Protein AF-A0A1Z5IJN1-F1 (afdb_monomer)

InterPro domains:
  IPR035940 CAP superfamily [G3DSA:3.40.33.10] (15-273)
  IPR035940 CAP superfamily [SSF55797] (144-273)

Sequence (279 aa):
MNMKFNKVGKAVLTVGVVVFSIGLTTTSTASAKETVKSVTSHLAKVTTFKVGKKSAAVYSTASLNHKEGTLKSFGSKVKAYHISQINRNGKKTIYYQIKTGKKSGWVWQGYLVKNKQPDKSIIKAPNNQKTETGKFSESVIDAQLLKLVNQQRAKIGVRPVTVNSKLFDKVTTVRAHQLIKNYSHFDAHNHFIAADLAQKNKINYSKLSENIAKNNFNDDNISLANAIFYKYFYDDAASNWGHKKNILDSKVDKAAFATININGTVYNVMNFYGTHHAR

pLDDT: mean 74.44, std 22.62, range [24.25, 98.38]

Solvent-accessible surface area (backbone atoms only — not comparable to full-atom values): 16473 Å² total; per-residue (Å²): 139,84,89,86,88,84,86,87,82,83,88,82,91,86,84,91,78,95,73,94,76,83,83,86,73,85,76,79,77,74,78,74,80,80,74,64,49,59,51,49,25,67,43,97,59,76,42,66,27,35,57,61,43,44,82,41,65,23,13,69,40,80,67,60,83,43,80,71,49,40,40,58,85,47,54,66,50,34,38,31,49,28,37,24,44,34,36,52,96,89,44,78,43,56,27,29,35,32,39,42,92,92,48,66,30,28,30,55,49,89,42,45,38,81,60,91,67,90,87,86,82,89,74,84,70,88,79,88,78,84,82,70,83,59,66,90,45,44,70,62,19,37,52,49,40,53,51,55,46,34,54,57,17,52,77,72,73,34,72,59,60,44,82,37,66,68,52,22,69,60,27,23,43,53,48,31,61,45,40,78,82,48,85,58,70,48,50,98,84,69,45,53,48,63,58,53,37,30,54,77,66,71,52,82,62,63,41,79,48,77,37,80,49,80,50,68,66,80,60,43,44,65,59,44,25,38,27,55,50,36,35,40,63,74,63,24,70,94,60,73,38,46,43,33,49,58,64,58,39,75,68,34,50,29,29,22,58,23,52,49,75,59,95,54,39,28,32,36,23,40,35,38,29,6,81,55,70,85,128

Radius of gyration: 28.79 Å; Cα contacts (8 Å, |Δi|>4): 463; chains: 1; bounding box: 103×58×57 Å

Mean predicted aligned error: 16.65 Å

Organism: NCBI:txid1302250

Secondary structure (DSSP, 8-state):
------------------------------------EEEEEEEEEEEEEEES-TT-EEESSTT--SEEEEGGGG-SEEEEEEEEEEEETTEEEEEEEEEETTEEEEEEGGGEEE--PPP-----PPP-----TT---HHHHHHHHHHHHHHHHHHTTPPPPEE-HHHIIIIIHHHHHHTTT--SSB-TT--BHHHHHHHHTT---SEEEEEEEEEE--S-HHHHHHHHHHHHHHS-GGGTTHHHHHHH-TT--EEEEEEEEETTEEEEEEEEEE-S---

Foldseek 3Di:
DDDDDDDDDDDDDDDDDDDDDDDDDPDPPPPPDWDKDKQKFWDPDFAKWFQQAQQFWWAADRSSPGTPGGNVVQPGMWTFTMWMFIDTPNDTFIWTWTDHDPDTTIGTPVSTHHDPDDDDDDDDDDDDDDDPQFDDDFVLLFVLLLVVLQVVLVVVPAARAAEDPLLQVQAFQVVLVVCVPPVDCADPVRDRRSVVSCVVSVNDFLDKDKDKDKDFDPRDSNSVSRSRNCCLQPVPVVVVSRSNCLSNPNQFRYKYWGWDADPRMIMIMIMTTHPDDDD

Nearest PDB structures (foldseek):
  8th8-assembly1_P  TM=6.382E-01  e=4.287E-05  Tetrahymena thermophila
  6z9k-assembly1_A  TM=6.938E-01  e=9.292E-05  Enterococcus faecalis
  4ifa-assembly1_A  TM=4.488E-01  e=3.316E-06  Bacillus anthracis str. Ames
  8tid-assembly1_P  TM=6.364E-01  e=4.635E-04  Tetrahymena thermophila
  4p27-assembly1_A  TM=5.734E-01  e=7.030E-04  Schistosoma mansoni

Structure (mmCIF, N/CA/C/O backbone):
data_AF-A0A1Z5IJN1-F1
#
_entry.id   AF-A0A1Z5IJN1-F1
#
loop_
_atom_site.group_PDB
_atom_site.id
_atom_site.type_symbol
_atom_site.label_atom_id
_atom_site.label_alt_id
_atom_site.label_comp_id
_atom_site.label_asym_id
_atom_site.label_entity_id
_atom_site.label_seq_id
_atom_site.pdbx_PDB_ins_code
_atom_site.Cartn_x
_atom_site.Cartn_y
_atom_site.Cartn_z
_atom_site.occupancy
_atom_site.B_iso_or_equiv
_atom_site.auth_seq_id
_atom_site.auth_comp_id
_atom_site.auth_asym_id
_atom_site.auth_atom_id
_atom_site.pdbx_PDB_model_num
ATOM 1 N N . MET A 1 1 ? 69.280 -39.232 -30.056 1.00 31.83 1 MET A N 1
ATOM 2 C CA . MET A 1 1 ? 69.672 -38.085 -30.900 1.00 31.83 1 MET A CA 1
ATOM 3 C C . MET A 1 1 ? 69.841 -36.865 -29.991 1.00 31.83 1 MET A C 1
ATOM 5 O O . MET A 1 1 ? 68.885 -36.495 -29.331 1.00 31.83 1 MET A O 1
ATOM 9 N N . ASN A 1 2 ? 71.079 -36.360 -29.894 1.00 31.73 2 ASN A N 1
ATOM 10 C CA . ASN A 1 2 ? 71.565 -35.089 -29.311 1.00 31.73 2 ASN A CA 1
ATOM 11 C C . ASN A 1 2 ? 71.317 -34.730 -27.822 1.00 31.73 2 ASN A C 1
ATOM 13 O O . ASN A 1 2 ? 70.467 -33.922 -27.485 1.00 31.73 2 ASN A O 1
ATOM 17 N N . MET A 1 3 ? 72.148 -35.304 -26.942 1.00 24.25 3 MET A N 1
ATOM 18 C CA . MET A 1 3 ? 73.276 -34.660 -26.225 1.00 24.25 3 MET A CA 1
ATOM 19 C C . MET A 1 3 ? 73.196 -33.147 -25.863 1.00 24.25 3 MET A C 1
ATOM 21 O O . MET A 1 3 ? 73.226 -32.310 -26.760 1.00 24.25 3 MET A O 1
ATOM 25 N N . LYS A 1 4 ? 73.308 -32.809 -24.561 1.00 28.59 4 LYS A N 1
ATOM 26 C CA . LYS A 1 4 ? 74.461 -32.118 -23.904 1.00 28.59 4 LYS A CA 1
ATOM 27 C C . LYS A 1 4 ? 74.052 -31.309 -22.657 1.00 28.59 4 LYS A C 1
ATOM 29 O O . LYS A 1 4 ? 73.266 -30.375 -22.735 1.00 28.59 4 LYS A O 1
ATOM 34 N N . PHE A 1 5 ? 74.702 -31.613 -21.532 1.00 37.50 5 PHE A N 1
ATOM 35 C CA . PHE A 1 5 ? 74.942 -30.678 -20.427 1.00 37.50 5 PHE A CA 1
ATOM 36 C C . PHE A 1 5 ? 76.254 -29.925 -20.692 1.00 37.50 5 PHE A C 1
ATOM 38 O O . PHE A 1 5 ? 77.214 -30.556 -21.132 1.00 37.50 5 PHE A O 1
ATOM 45 N N . ASN A 1 6 ? 76.331 -28.626 -20.369 1.00 29.86 6 ASN A N 1
ATOM 46 C CA . ASN A 1 6 ? 77.600 -27.976 -20.016 1.00 29.86 6 ASN A CA 1
ATOM 47 C C . ASN A 1 6 ? 77.428 -26.687 -19.178 1.00 29.86 6 ASN A C 1
ATOM 49 O O . ASN A 1 6 ? 76.771 -25.737 -19.579 1.00 29.86 6 ASN A O 1
ATOM 53 N N . LYS A 1 7 ? 78.070 -26.760 -18.006 1.00 30.61 7 LYS A N 1
ATOM 54 C CA . LYS A 1 7 ? 78.708 -25.800 -17.081 1.00 30.61 7 LYS A CA 1
ATOM 55 C C . LYS A 1 7 ? 78.976 -24.315 -17.463 1.00 30.61 7 LYS A C 1
ATOM 57 O O . LYS A 1 7 ? 79.216 -23.983 -18.615 1.00 30.61 7 LYS A O 1
ATOM 62 N N . VAL A 1 8 ? 79.246 -23.569 -16.366 1.00 32.16 8 VAL A N 1
ATOM 63 C CA . VAL A 1 8 ? 80.046 -22.320 -16.161 1.00 32.16 8 VAL A CA 1
ATOM 64 C C . VAL A 1 8 ? 79.314 -21.008 -16.502 1.00 32.16 8 VAL A C 1
ATOM 66 O O . VAL A 1 8 ? 78.711 -20.920 -17.553 1.00 32.16 8 VAL A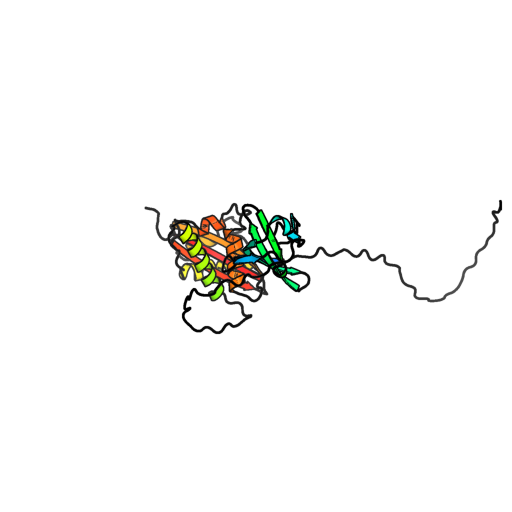 O 1
ATOM 69 N N . GLY A 1 9 ? 79.322 -19.915 -15.729 1.00 27.61 9 GLY A N 1
ATOM 70 C CA . GLY A 1 9 ? 79.915 -19.552 -14.440 1.00 27.61 9 GLY A CA 1
ATOM 71 C C . GLY A 1 9 ? 80.030 -18.014 -14.313 1.00 27.61 9 GLY A C 1
ATOM 72 O O . GLY A 1 9 ? 80.029 -17.316 -15.317 1.00 27.61 9 GLY A O 1
ATOM 73 N N . LYS A 1 10 ? 80.206 -17.552 -13.066 1.00 28.64 10 LYS A N 1
ATOM 74 C CA . LYS A 1 10 ? 80.786 -16.270 -12.592 1.00 28.64 10 LYS A CA 1
ATOM 75 C C . LYS A 1 10 ? 80.007 -14.939 -12.739 1.00 28.64 10 LYS A C 1
ATOM 77 O O . LYS A 1 10 ? 79.787 -14.419 -13.820 1.00 28.64 10 LYS A O 1
ATOM 82 N N . ALA A 1 11 ? 79.697 -14.413 -11.546 1.00 33.25 11 ALA A N 1
ATOM 83 C CA . ALA A 1 11 ? 79.722 -13.038 -11.022 1.00 33.25 11 ALA A CA 1
ATOM 84 C C . ALA A 1 11 ? 80.059 -11.850 -11.945 1.00 33.25 11 ALA A C 1
ATOM 86 O O . ALA A 1 11 ? 80.985 -11.940 -12.740 1.00 33.25 11 ALA A O 1
ATOM 87 N N . VAL A 1 12 ? 79.428 -10.695 -11.664 1.00 30.94 12 VAL A N 1
ATOM 88 C CA . VAL A 1 12 ? 80.072 -9.415 -11.271 1.00 30.94 12 VAL A CA 1
ATOM 89 C C . VAL A 1 12 ? 78.983 -8.369 -10.938 1.00 30.94 12 VAL A C 1
ATOM 91 O O . VAL A 1 12 ? 77.986 -8.246 -11.645 1.00 30.94 12 VAL A O 1
ATOM 94 N N . LEU A 1 13 ? 79.168 -7.644 -9.825 1.00 29.48 13 LEU A N 1
ATOM 95 C CA . LEU A 1 13 ? 78.442 -6.417 -9.471 1.00 29.48 13 LEU A CA 1
ATOM 96 C C . LEU A 1 13 ? 78.794 -5.281 -10.456 1.00 29.48 13 LEU A C 1
ATOM 98 O O . LEU A 1 13 ? 79.952 -5.157 -10.842 1.00 29.48 13 LEU A O 1
ATOM 102 N N . THR A 1 14 ? 77.859 -4.367 -10.741 1.00 27.80 14 THR A N 1
ATOM 103 C CA . THR A 1 14 ? 77.819 -2.950 -10.274 1.00 27.80 14 THR A CA 1
ATOM 104 C C . THR A 1 14 ? 77.165 -1.995 -11.305 1.00 27.80 14 THR A C 1
ATOM 106 O O . THR A 1 14 ? 77.428 -2.077 -12.496 1.00 27.80 14 THR A O 1
ATOM 109 N N . VAL A 1 15 ? 76.402 -1.029 -10.767 1.00 28.83 15 VAL A N 1
ATOM 110 C CA . VAL A 1 15 ? 75.964 0.286 -11.304 1.00 28.83 15 VAL A CA 1
ATOM 111 C C . VAL A 1 15 ? 74.779 0.351 -12.290 1.00 28.83 15 VAL A C 1
ATOM 113 O O . VAL A 1 15 ? 74.917 0.250 -13.500 1.00 28.83 15 VAL A O 1
ATOM 116 N N . GLY A 1 16 ? 73.608 0.663 -11.718 1.00 30.39 16 GLY A N 1
ATOM 117 C CA . GLY A 1 16 ? 72.810 1.858 -12.035 1.00 30.39 16 GLY A CA 1
ATOM 118 C C . GLY A 1 16 ? 72.318 2.091 -13.467 1.00 30.39 16 GLY A C 1
ATOM 119 O O . GLY A 1 16 ? 72.961 2.807 -14.224 1.00 30.39 16 GLY A O 1
ATOM 120 N N . VAL A 1 17 ? 71.079 1.673 -13.750 1.00 30.97 17 VAL A N 1
ATOM 121 C CA . VAL A 1 17 ? 70.201 2.343 -14.726 1.00 30.97 17 VAL A CA 1
ATOM 122 C C . VAL A 1 17 ? 68.781 2.371 -14.153 1.00 30.97 17 VAL A C 1
ATOM 124 O O . VAL A 1 17 ? 68.189 1.329 -13.877 1.00 30.97 17 VAL A O 1
ATOM 127 N N . VAL A 1 18 ? 68.230 3.568 -13.946 1.00 39.91 18 VAL A N 1
ATOM 128 C CA . VAL A 1 18 ? 66.806 3.761 -13.640 1.00 39.91 18 VAL A CA 1
ATOM 129 C C . VAL A 1 18 ? 66.017 3.469 -14.914 1.00 39.91 18 VAL A C 1
ATOM 131 O O . VAL A 1 18 ? 66.107 4.232 -15.873 1.00 39.91 18 VAL A O 1
ATOM 134 N N . VAL A 1 19 ? 65.232 2.388 -14.926 1.00 32.78 19 VAL A N 1
ATOM 135 C CA . VAL A 1 19 ? 64.215 2.148 -15.961 1.00 32.78 19 VAL A CA 1
ATOM 136 C C . VAL A 1 19 ? 62.907 1.719 -15.305 1.00 32.78 19 VAL A C 1
ATOM 138 O O . VAL A 1 19 ? 62.790 0.662 -14.691 1.00 32.78 19 VAL A O 1
ATOM 141 N N . PHE A 1 20 ? 61.912 2.584 -15.462 1.00 38.06 20 PHE A N 1
ATOM 142 C CA . PHE A 1 20 ? 60.498 2.358 -15.186 1.00 38.06 20 PHE A CA 1
ATOM 143 C C . PHE A 1 20 ? 59.997 1.128 -15.968 1.00 38.06 20 PHE A C 1
ATOM 145 O O . PHE A 1 20 ? 60.025 1.136 -17.196 1.00 38.06 20 PHE A O 1
ATOM 152 N N . SER A 1 21 ? 59.514 0.076 -15.301 1.00 31.67 21 SER A N 1
ATOM 153 C CA . SER A 1 21 ? 58.699 -0.961 -15.960 1.00 31.67 21 SER A CA 1
ATOM 154 C C . SER A 1 21 ? 57.782 -1.708 -14.979 1.00 31.67 21 SER A C 1
ATOM 156 O O . SER A 1 21 ? 58.154 -2.668 -14.319 1.00 31.67 21 SER A O 1
ATOM 158 N N . ILE A 1 22 ? 56.560 -1.173 -14.885 1.00 34.66 22 ILE A N 1
ATOM 159 C CA . ILE A 1 22 ? 55.259 -1.858 -14.986 1.00 34.66 22 ILE A CA 1
ATOM 160 C C . ILE A 1 22 ? 55.150 -3.208 -14.253 1.00 34.66 22 ILE A C 1
ATOM 162 O O . ILE A 1 22 ? 55.461 -4.270 -14.786 1.00 34.66 22 ILE A O 1
ATOM 166 N N . GLY A 1 23 ? 54.579 -3.156 -13.047 1.00 31.17 23 GLY A N 1
ATOM 167 C CA . GLY A 1 23 ? 54.038 -4.327 -12.363 1.00 31.17 23 GLY A CA 1
ATOM 168 C C . GLY A 1 23 ? 52.830 -4.892 -13.114 1.00 31.17 23 GLY A C 1
ATOM 169 O O . GLY A 1 23 ? 51.843 -4.195 -13.350 1.00 31.17 23 GLY A O 1
ATOM 170 N N . LEU A 1 24 ? 52.914 -6.169 -13.476 1.00 32.91 24 LEU A N 1
ATOM 171 C CA . LEU A 1 24 ? 51.827 -6.940 -14.063 1.00 32.91 24 LEU A CA 1
ATOM 172 C C . LEU A 1 24 ? 50.814 -7.290 -12.959 1.00 32.91 24 LEU A C 1
ATOM 174 O O . LEU A 1 24 ? 50.966 -8.280 -12.248 1.00 32.91 24 LEU A O 1
ATOM 178 N N . THR A 1 25 ? 49.789 -6.458 -12.775 1.00 33.72 25 THR A N 1
ATOM 179 C CA . THR A 1 25 ? 48.650 -6.783 -11.909 1.00 33.72 25 THR A CA 1
ATOM 180 C C . THR A 1 25 ? 47.641 -7.612 -12.700 1.00 33.72 25 THR A C 1
ATOM 182 O O . THR A 1 25 ? 47.020 -7.148 -13.656 1.00 33.72 25 THR A O 1
ATOM 185 N N . THR A 1 26 ? 47.457 -8.871 -12.305 1.00 32.06 26 THR A N 1
ATOM 186 C CA . THR A 1 26 ? 46.327 -9.684 -12.759 1.00 32.06 26 THR A CA 1
ATOM 187 C C . THR A 1 26 ? 45.044 -9.049 -12.235 1.00 32.06 26 THR A C 1
ATOM 189 O O . THR A 1 26 ? 44.693 -9.197 -11.063 1.00 32.06 26 THR A O 1
ATOM 192 N N . THR A 1 27 ? 44.348 -8.301 -13.087 1.00 33.53 27 THR A N 1
ATOM 193 C CA . THR A 1 27 ? 43.033 -7.752 -12.766 1.00 33.53 27 THR A CA 1
ATOM 194 C C . THR A 1 27 ? 42.016 -8.889 -12.764 1.00 33.53 27 THR A C 1
ATOM 196 O O . THR A 1 27 ? 41.492 -9.306 -13.792 1.00 33.53 27 THR A O 1
ATOM 199 N N . SER A 1 28 ? 41.710 -9.408 -11.577 1.00 35.84 28 SER A N 1
ATOM 200 C CA . SER A 1 28 ? 40.467 -10.137 -11.356 1.00 35.84 28 SER A CA 1
ATOM 201 C C . SER A 1 28 ? 39.319 -9.151 -11.571 1.00 35.84 28 SER A C 1
ATOM 203 O O . SER A 1 28 ? 38.980 -8.375 -10.674 1.00 35.84 28 SER A O 1
ATOM 205 N N . THR A 1 29 ? 38.732 -9.131 -12.766 1.00 36.78 29 THR A N 1
ATOM 206 C CA . THR A 1 29 ? 37.478 -8.415 -13.000 1.00 36.78 29 THR A CA 1
ATOM 207 C C . THR A 1 29 ? 36.388 -9.130 -12.212 1.00 36.78 29 THR A C 1
ATOM 209 O O . THR A 1 29 ? 35.774 -10.085 -12.691 1.00 36.78 29 THR A O 1
ATOM 212 N N . ALA A 1 30 ? 36.166 -8.690 -10.975 1.00 35.19 30 ALA A N 1
ATOM 213 C CA . ALA A 1 30 ? 34.963 -9.013 -10.237 1.00 35.19 30 ALA A CA 1
ATOM 214 C C . ALA A 1 30 ? 33.775 -8.550 -11.091 1.00 35.19 30 ALA A C 1
ATOM 216 O O . ALA A 1 30 ? 33.544 -7.353 -11.261 1.00 35.19 30 ALA A O 1
ATOM 217 N N . SER A 1 31 ? 33.055 -9.500 -11.690 1.00 40.91 31 SER A N 1
ATOM 218 C CA . SER A 1 31 ? 31.808 -9.209 -12.386 1.00 40.91 31 SER A CA 1
ATOM 219 C C . SER A 1 31 ? 30.820 -8.716 -11.332 1.00 40.91 31 SER A C 1
ATOM 221 O O . SER A 1 31 ? 30.320 -9.493 -10.516 1.00 40.91 31 SER A O 1
ATOM 223 N N . ALA A 1 32 ? 30.612 -7.399 -11.276 1.00 38.88 32 ALA A N 1
ATOM 224 C CA . ALA A 1 32 ? 29.628 -6.801 -10.393 1.00 38.88 32 ALA A CA 1
ATOM 225 C C . ALA A 1 32 ? 28.264 -7.428 -10.709 1.00 38.88 32 ALA A C 1
ATOM 227 O O . ALA A 1 32 ? 27.756 -7.304 -11.823 1.00 38.88 32 ALA A O 1
ATOM 228 N N . LYS A 1 33 ? 27.680 -8.134 -9.734 1.00 44.31 33 LYS A N 1
ATOM 229 C CA . LYS A 1 33 ? 26.353 -8.744 -9.855 1.00 44.31 33 LYS A CA 1
ATOM 230 C C . LYS A 1 33 ? 25.351 -7.644 -10.213 1.00 44.31 33 LYS A C 1
ATOM 232 O O . LYS A 1 33 ? 25.076 -6.773 -9.389 1.00 44.31 33 LYS A O 1
ATOM 237 N N . GLU A 1 34 ? 24.836 -7.664 -11.444 1.00 52.41 34 GLU A N 1
ATOM 238 C CA . GLU A 1 34 ? 23.903 -6.644 -11.930 1.00 52.41 34 GLU A CA 1
ATOM 239 C C . GLU A 1 34 ? 22.689 -6.551 -10.995 1.00 52.41 34 GLU A C 1
ATOM 241 O O . GLU A 1 34 ? 21.944 -7.516 -10.802 1.00 52.41 34 GLU A O 1
ATOM 246 N N . THR A 1 35 ? 22.471 -5.380 -10.395 1.00 49.50 35 THR A N 1
ATOM 247 C CA . THR A 1 35 ? 21.313 -5.152 -9.527 1.00 49.50 35 THR A CA 1
ATOM 248 C C . THR A 1 35 ? 20.101 -4.794 -10.380 1.00 49.50 35 THR A C 1
ATOM 250 O O . THR A 1 35 ? 19.924 -3.663 -10.830 1.00 49.50 35 THR A O 1
ATOM 253 N N . VAL A 1 36 ? 19.236 -5.778 -10.619 1.00 54.41 36 VAL A N 1
ATOM 254 C CA . VAL A 1 36 ? 17.963 -5.558 -11.311 1.00 54.41 36 VAL A CA 1
ATOM 255 C C . VAL A 1 36 ? 16.992 -4.853 -10.361 1.00 54.41 36 VAL A C 1
ATOM 257 O O . VAL A 1 36 ? 16.522 -5.447 -9.392 1.00 54.41 36 VAL A O 1
ATOM 260 N N . LYS A 1 37 ? 16.655 -3.589 -10.643 1.00 60.88 37 LYS A N 1
ATOM 261 C CA . LYS A 1 37 ? 15.584 -2.871 -9.930 1.00 60.88 37 LYS A CA 1
ATOM 262 C C . LYS A 1 37 ? 14.278 -3.029 -10.710 1.00 60.88 37 LYS A C 1
ATOM 264 O O . LYS A 1 37 ? 14.146 -2.464 -11.796 1.00 60.88 37 LYS A O 1
ATOM 269 N N . SER A 1 38 ? 13.326 -3.786 -10.165 1.00 51.50 38 SER A N 1
ATOM 270 C CA . SER A 1 38 ? 11.999 -4.010 -10.755 1.00 51.50 38 SER A CA 1
ATOM 271 C C . SER A 1 38 ? 10.905 -3.291 -9.965 1.00 51.50 38 SER A C 1
ATOM 273 O O . SER A 1 38 ? 10.806 -3.476 -8.752 1.00 51.50 38 SER A O 1
ATOM 275 N N . VAL A 1 39 ? 10.054 -2.518 -10.642 1.00 54.81 39 VAL A N 1
ATOM 276 C CA . VAL A 1 39 ? 8.841 -1.917 -10.063 1.00 54.81 39 VAL A CA 1
ATOM 277 C C . VAL A 1 39 ? 7.628 -2.500 -10.774 1.00 54.81 39 VAL A C 1
ATOM 279 O O . VAL A 1 39 ? 7.441 -2.260 -11.964 1.00 54.81 39 VAL A O 1
ATOM 282 N N . THR A 1 40 ? 6.816 -3.269 -10.052 1.00 51.44 40 THR A N 1
ATOM 283 C CA . THR A 1 40 ? 5.659 -3.985 -10.604 1.00 51.44 40 THR A CA 1
ATOM 284 C C . THR A 1 40 ? 4.346 -3.329 -10.194 1.00 51.44 40 THR A C 1
ATOM 286 O O . THR A 1 40 ? 4.154 -3.015 -9.025 1.00 51.44 40 THR A O 1
ATOM 289 N N . SER A 1 41 ? 3.423 -3.163 -11.136 1.00 42.19 41 SER A N 1
ATOM 290 C CA . SER A 1 41 ? 2.074 -2.638 -10.927 1.00 42.19 41 SER A CA 1
ATOM 291 C C . SER A 1 41 ? 1.045 -3.382 -11.793 1.00 42.19 41 SER A C 1
ATOM 293 O O . SER A 1 41 ? 1.392 -4.173 -12.669 1.00 42.19 41 SER A O 1
ATOM 295 N N . HIS A 1 42 ? -0.250 -3.179 -11.544 1.00 39.97 42 HIS A N 1
ATOM 296 C CA . HIS A 1 42 ? -1.308 -3.707 -12.412 1.00 39.97 42 HIS A CA 1
ATOM 297 C C . HIS A 1 42 ? -1.420 -2.915 -13.720 1.00 39.97 42 HIS A C 1
ATOM 299 O O . HIS A 1 42 ? -1.238 -1.698 -13.732 1.00 39.97 42 HIS A O 1
ATOM 305 N N . LEU A 1 43 ? -1.819 -3.580 -14.809 1.00 49.78 43 LEU A N 1
ATOM 306 C CA . LEU A 1 43 ? -2.328 -2.864 -15.979 1.00 49.78 43 LEU A CA 1
ATOM 307 C C . LEU A 1 43 ? -3.685 -2.250 -15.638 1.00 49.78 43 LEU A C 1
ATOM 309 O O . LEU A 1 43 ? -4.556 -2.924 -15.090 1.00 49.78 43 LEU A O 1
ATOM 313 N N . ALA A 1 44 ? -3.898 -1.007 -16.073 1.00 39.38 44 ALA A N 1
ATOM 314 C CA . ALA A 1 44 ? -5.188 -0.325 -15.961 1.00 39.38 44 ALA A CA 1
ATOM 315 C C . ALA A 1 44 ? -6.344 -1.113 -16.612 1.00 39.38 44 ALA A C 1
ATOM 317 O O . ALA A 1 44 ? -7.491 -1.012 -16.182 1.00 39.38 44 ALA A O 1
ATOM 318 N N . LYS A 1 45 ? -6.043 -1.929 -17.631 1.00 56.56 45 LYS A N 1
ATOM 319 C CA . LYS A 1 45 ? -6.982 -2.851 -18.271 1.00 56.56 45 LYS A CA 1
ATOM 320 C C . LYS A 1 45 ? -6.264 -4.131 -18.681 1.00 56.56 45 LYS A C 1
ATOM 322 O O . LYS A 1 45 ? -5.231 -4.076 -19.355 1.00 56.56 45 LYS A O 1
ATOM 327 N N . VAL A 1 46 ? -6.843 -5.281 -18.332 1.00 69.31 46 VAL A N 1
ATOM 328 C CA . VAL A 1 46 ? -6.378 -6.577 -18.844 1.00 69.31 46 VAL A CA 1
ATOM 329 C C . VAL A 1 46 ? -6.468 -6.542 -20.363 1.00 69.31 46 VAL A C 1
ATOM 331 O O . VAL A 1 46 ? -7.550 -6.394 -20.930 1.00 69.31 46 VAL A O 1
ATOM 334 N N . THR A 1 47 ? -5.320 -6.647 -21.020 1.00 73.44 47 THR A N 1
ATOM 335 C CA . THR A 1 47 ? -5.214 -6.469 -22.470 1.00 73.44 47 THR A CA 1
ATOM 336 C C . THR A 1 47 ? -4.822 -7.790 -23.110 1.00 73.44 47 THR A C 1
ATOM 338 O O . THR A 1 47 ? -3.913 -8.471 -22.636 1.00 73.44 47 THR A O 1
ATOM 341 N N . THR A 1 48 ? -5.520 -8.172 -24.180 1.00 84.62 48 THR A N 1
ATOM 342 C CA . THR A 1 48 ? -5.194 -9.383 -24.941 1.00 84.62 48 THR A CA 1
ATOM 343 C C . THR A 1 48 ? -4.228 -9.038 -26.068 1.00 84.62 48 THR A C 1
ATOM 345 O O . THR A 1 48 ? -4.544 -8.228 -26.939 1.00 84.62 48 THR A O 1
ATOM 348 N N . PHE A 1 49 ? -3.073 -9.691 -26.084 1.00 86.94 49 PHE A N 1
ATOM 349 C CA . PHE A 1 49 ? -2.043 -9.528 -27.104 1.00 86.94 49 PHE A CA 1
ATOM 350 C C . PHE A 1 49 ? -1.923 -10.780 -27.972 1.00 86.94 49 PHE A C 1
ATOM 352 O O . PHE A 1 49 ? -2.166 -11.895 -27.505 1.00 86.94 49 PHE A O 1
ATOM 359 N N . LYS A 1 50 ? -1.506 -10.607 -29.230 1.00 90.25 50 LYS A N 1
ATOM 360 C CA . LYS A 1 50 ? -0.957 -11.696 -30.045 1.00 90.25 50 LYS A CA 1
ATOM 361 C C . LYS A 1 50 ? 0.502 -11.932 -29.659 1.00 90.25 50 LYS A C 1
ATOM 363 O O . LYS A 1 50 ? 1.244 -10.986 -29.395 1.00 90.25 50 LYS A O 1
ATOM 368 N N . VAL A 1 51 ? 0.920 -13.191 -29.665 1.00 87.25 51 VAL A N 1
ATOM 369 C CA . VAL A 1 51 ? 2.333 -13.555 -29.510 1.00 87.25 51 VAL A CA 1
ATOM 370 C C . VAL A 1 51 ? 3.059 -13.255 -30.821 1.00 87.25 51 VAL A C 1
ATOM 372 O O . VAL A 1 51 ? 2.768 -13.884 -31.836 1.00 87.25 51 VAL A O 1
ATOM 375 N N . GLY A 1 52 ? 3.990 -12.297 -30.799 1.00 84.31 52 GLY A N 1
ATOM 376 C CA . GLY A 1 52 ? 4.802 -11.930 -31.962 1.00 84.31 52 GLY A CA 1
ATOM 377 C C . GLY A 1 52 ? 6.008 -12.853 -32.130 1.00 84.31 52 GLY A C 1
ATOM 378 O O . GLY A 1 52 ? 6.132 -13.551 -33.133 1.00 84.31 52 GLY A O 1
ATOM 379 N N . LYS A 1 53 ? 6.882 -12.917 -31.116 1.00 87.88 53 LYS A N 1
ATOM 380 C CA . LYS A 1 53 ? 8.123 -13.713 -31.159 1.00 87.88 53 LYS A CA 1
ATOM 381 C C . LYS A 1 53 ? 8.006 -14.983 -30.313 1.00 87.88 53 LYS A C 1
ATOM 383 O O . LYS A 1 53 ? 8.349 -14.978 -29.137 1.00 87.88 53 LYS A O 1
ATOM 388 N N . LYS A 1 54 ? 7.563 -16.101 -30.903 1.00 87.50 54 LYS A N 1
ATOM 389 C CA . LYS A 1 54 ? 7.334 -17.375 -30.176 1.00 87.50 54 LYS A CA 1
ATOM 390 C C . LYS A 1 54 ? 8.567 -17.901 -29.417 1.00 87.50 54 LYS A C 1
ATOM 392 O O . LYS A 1 54 ? 8.408 -18.527 -28.376 1.00 87.50 54 LYS A O 1
ATOM 397 N N . SER A 1 55 ? 9.782 -17.643 -29.903 1.00 89.19 55 SER A N 1
ATOM 398 C CA . SER A 1 55 ? 11.035 -18.057 -29.247 1.00 89.19 55 SER A CA 1
ATOM 399 C C . SER A 1 55 ? 11.476 -17.148 -28.093 1.00 89.19 55 SER A C 1
ATOM 401 O O . SER A 1 55 ? 12.462 -17.450 -27.423 1.00 89.19 55 SER A O 1
ATOM 403 N N . ALA A 1 56 ? 10.776 -16.036 -27.849 1.00 89.00 56 ALA A N 1
ATOM 404 C CA . ALA A 1 56 ? 11.132 -15.095 -26.797 1.00 89.00 56 ALA A CA 1
ATOM 405 C C . ALA A 1 56 ? 11.066 -15.736 -25.410 1.00 89.00 56 ALA A C 1
ATOM 407 O O . ALA A 1 56 ? 10.145 -16.502 -25.120 1.00 89.00 56 ALA A O 1
ATOM 408 N N . ALA A 1 57 ? 12.033 -15.385 -24.561 1.00 89.31 57 ALA A N 1
ATOM 409 C CA . ALA A 1 57 ? 12.113 -15.861 -23.189 1.00 89.31 57 ALA A CA 1
ATOM 410 C C . ALA A 1 57 ? 10.925 -15.371 -22.348 1.00 89.31 57 ALA A C 1
ATOM 412 O O . ALA A 1 57 ? 10.495 -14.222 -22.463 1.00 89.31 57 ALA A O 1
ATOM 413 N N . VAL A 1 58 ? 10.444 -16.259 -21.483 1.00 87.94 58 VAL A N 1
ATOM 414 C CA . VAL A 1 58 ? 9.465 -15.976 -20.433 1.00 87.94 58 VAL A CA 1
ATOM 415 C C . VAL A 1 58 ? 10.121 -16.275 -19.090 1.00 87.94 58 VAL A C 1
ATOM 417 O O . VAL A 1 58 ? 10.799 -17.295 -18.946 1.00 87.94 58 VAL A O 1
ATOM 420 N N . TYR A 1 59 ? 9.933 -15.381 -18.126 1.00 87.12 59 TYR A N 1
ATOM 421 C CA . TYR A 1 59 ? 10.523 -15.468 -16.793 1.00 87.12 59 TYR A CA 1
ATOM 422 C C . TYR A 1 59 ? 9.454 -15.757 -15.741 1.00 87.12 59 TYR A C 1
ATOM 424 O O . TYR A 1 59 ? 8.336 -15.258 -15.851 1.00 87.12 59 TYR A O 1
ATOM 432 N N . SER A 1 60 ? 9.800 -16.503 -14.696 1.00 81.56 60 SER A N 1
ATOM 433 C CA . SER A 1 60 ? 8.846 -16.815 -13.621 1.00 81.56 60 SER A CA 1
ATOM 434 C C . SER A 1 60 ? 8.622 -15.637 -12.671 1.00 81.56 60 SER A C 1
ATOM 436 O O . SER A 1 60 ? 7.549 -15.498 -12.085 1.00 81.56 60 SER A O 1
ATOM 438 N N . THR A 1 61 ? 9.601 -14.733 -12.552 1.00 72.69 61 THR A N 1
ATOM 439 C CA . THR A 1 61 ? 9.556 -13.590 -11.629 1.00 72.69 61 THR A CA 1
ATOM 440 C C . THR A 1 61 ? 9.711 -12.251 -12.342 1.00 72.69 61 THR A C 1
ATOM 442 O O . THR A 1 61 ? 10.364 -12.148 -13.382 1.00 72.69 61 THR A O 1
ATOM 445 N N . ALA A 1 62 ? 9.155 -11.194 -11.740 1.00 69.69 62 ALA A N 1
ATOM 446 C CA . ALA A 1 62 ? 9.290 -9.825 -12.239 1.00 69.69 62 ALA A CA 1
ATOM 447 C C . ALA A 1 62 ? 10.745 -9.332 -12.210 1.00 69.69 62 ALA A C 1
ATOM 449 O O . ALA A 1 62 ? 11.129 -8.505 -13.023 1.00 69.69 62 ALA A O 1
ATOM 450 N N . SER A 1 63 ? 11.580 -9.877 -11.323 1.00 67.75 63 SER A N 1
ATOM 451 C CA . SER A 1 63 ? 13.020 -9.600 -11.277 1.00 67.75 63 SER A CA 1
ATOM 452 C C . SER A 1 63 ? 13.810 -10.230 -12.432 1.00 67.75 63 SER A C 1
ATOM 454 O O . SER A 1 63 ? 14.990 -9.934 -12.596 1.00 67.75 63 SER A O 1
ATOM 456 N N . LEU A 1 64 ? 13.169 -11.064 -13.263 1.00 80.31 64 LEU A N 1
ATOM 457 C CA . LEU A 1 64 ? 13.765 -11.739 -14.422 1.00 80.31 64 LEU A CA 1
ATOM 458 C C . LEU A 1 64 ? 14.953 -12.652 -14.074 1.00 80.31 64 LEU A C 1
ATOM 460 O O . LEU A 1 64 ? 15.811 -12.909 -14.919 1.00 80.31 64 LEU A O 1
ATOM 464 N N . ASN A 1 65 ? 15.006 -13.136 -12.833 1.00 72.00 65 ASN A N 1
ATOM 465 C CA . ASN A 1 65 ? 16.129 -13.928 -12.326 1.00 72.00 65 ASN A CA 1
ATOM 466 C C . ASN A 1 65 ? 16.091 -15.383 -12.805 1.00 72.00 65 ASN A C 1
ATOM 468 O O . ASN A 1 65 ? 17.104 -16.072 -12.755 1.00 72.00 65 ASN A O 1
ATOM 472 N N . HIS A 1 66 ? 14.930 -15.858 -13.257 1.00 75.06 66 HIS A N 1
ATOM 473 C CA . HIS A 1 66 ? 14.744 -17.244 -13.653 1.00 75.06 66 HIS A CA 1
ATOM 474 C C . HIS A 1 66 ? 13.936 -17.336 -14.947 1.00 75.06 66 HIS A C 1
ATOM 476 O O . HIS A 1 66 ? 12.775 -16.918 -15.006 1.00 75.06 66 HIS A O 1
ATOM 482 N N . LYS A 1 67 ? 14.574 -17.858 -16.001 1.00 83.88 67 LYS A N 1
ATOM 483 C CA . LYS A 1 67 ? 13.927 -18.142 -17.284 1.00 83.88 67 LYS A CA 1
ATOM 484 C C . LYS A 1 67 ? 13.148 -19.446 -17.146 1.00 83.88 67 LYS A C 1
ATOM 486 O O . LYS A 1 67 ? 13.732 -20.505 -16.972 1.00 83.88 67 LYS A O 1
ATOM 491 N N . GLU A 1 68 ? 11.835 -19.352 -17.260 1.00 77.19 68 GLU A N 1
ATOM 492 C CA . GLU A 1 68 ? 10.915 -20.482 -17.112 1.00 77.19 68 GLU A CA 1
ATOM 493 C C . GLU A 1 68 ? 10.639 -21.177 -18.452 1.00 77.19 68 GLU A C 1
ATOM 495 O O . GLU A 1 68 ? 10.293 -22.353 -18.503 1.00 77.19 68 GLU A O 1
ATOM 500 N N . GLY A 1 69 ? 10.808 -20.463 -19.569 1.00 87.75 69 GLY A N 1
ATOM 501 C CA . GLY A 1 69 ? 10.603 -21.044 -20.889 1.00 87.75 69 GLY A CA 1
ATOM 502 C C . GLY A 1 69 ? 10.536 -20.010 -22.002 1.00 87.75 69 GLY A C 1
ATOM 503 O O . GLY A 1 69 ? 11.254 -19.006 -21.987 1.00 87.75 69 GLY A O 1
ATOM 504 N N . THR A 1 70 ? 9.686 -20.276 -22.996 1.00 93.00 70 THR A N 1
ATOM 505 C CA . THR A 1 70 ? 9.462 -19.381 -24.140 1.00 93.00 70 THR A CA 1
ATOM 506 C C . THR A 1 70 ? 7.979 -19.148 -24.407 1.00 93.00 70 THR A C 1
ATOM 508 O O . THR A 1 70 ? 7.134 -19.954 -24.015 1.00 93.00 70 THR A O 1
ATOM 511 N N . LEU A 1 71 ? 7.655 -18.069 -25.127 1.00 89.38 71 LEU A N 1
ATOM 512 C CA . LEU A 1 71 ? 6.279 -17.727 -25.508 1.00 89.38 71 LEU A CA 1
ATOM 513 C C . LEU A 1 71 ? 5.566 -18.822 -26.319 1.00 89.38 71 LEU A C 1
ATOM 515 O O . LEU A 1 71 ? 4.337 -18.852 -26.340 1.00 89.38 71 LEU A O 1
ATOM 519 N N . LYS A 1 72 ? 6.299 -19.745 -26.957 1.00 90.06 72 LYS A N 1
ATOM 520 C CA . LYS A 1 72 ? 5.737 -20.868 -27.726 1.00 90.06 72 LYS A CA 1
ATOM 521 C C . LYS A 1 72 ? 4.731 -21.681 -26.902 1.00 90.06 72 LYS A C 1
ATOM 523 O O . LYS A 1 72 ? 3.728 -22.126 -27.451 1.00 90.06 72 LYS A O 1
ATOM 528 N N . SER A 1 73 ? 4.959 -21.834 -25.595 1.00 86.81 73 SER A N 1
ATOM 529 C CA . SER A 1 73 ? 4.108 -22.639 -24.705 1.00 86.81 73 SER A CA 1
ATOM 530 C C . SER A 1 73 ? 2.810 -21.946 -24.258 1.00 86.81 73 SER A C 1
ATOM 532 O O . SER A 1 73 ? 1.964 -22.598 -23.637 1.00 86.81 73 SER A O 1
ATOM 534 N N . PHE A 1 74 ? 2.647 -20.654 -24.576 1.00 88.19 74 PHE A N 1
ATOM 535 C CA . PHE A 1 74 ? 1.504 -19.810 -24.201 1.00 88.19 74 PHE A CA 1
ATOM 536 C C . PHE A 1 74 ? 0.462 -19.650 -25.323 1.00 88.19 74 PHE A C 1
ATOM 538 O O . PHE A 1 74 ? -0.572 -19.015 -25.111 1.00 88.19 74 PHE A O 1
ATOM 545 N N . GLY A 1 75 ? 0.704 -20.244 -26.498 1.00 87.88 75 GLY A N 1
ATOM 546 C CA . GLY A 1 75 ? -0.209 -20.210 -27.644 1.00 87.88 75 GLY A CA 1
ATOM 547 C C . GLY A 1 75 ? -0.095 -18.938 -28.491 1.00 87.88 75 GLY A C 1
ATOM 548 O O . GLY A 1 75 ? 0.921 -18.248 -28.482 1.00 87.88 75 GLY A O 1
ATOM 549 N N . SER A 1 76 ? -1.127 -18.640 -29.287 1.00 87.75 76 SER A N 1
ATOM 550 C CA . SER A 1 76 ? -1.124 -17.495 -30.216 1.00 87.75 76 SER A CA 1
ATOM 551 C C . SER A 1 76 ? -1.569 -16.174 -29.580 1.00 87.75 76 SER A C 1
ATOM 553 O O . SER A 1 76 ? -1.280 -15.104 -30.123 1.00 87.75 76 SER A O 1
ATOM 555 N N . LYS A 1 77 ? -2.272 -16.230 -28.442 1.00 89.69 77 LYS A N 1
ATOM 556 C CA . LYS A 1 77 ? -2.829 -15.076 -27.728 1.00 89.69 77 LYS A CA 1
ATOM 557 C C . LYS A 1 77 ? -2.601 -15.219 -26.229 1.00 89.69 77 LYS A C 1
ATOM 559 O O . LYS A 1 77 ? -2.743 -16.309 -25.685 1.00 89.69 77 LYS A O 1
ATOM 564 N N . VAL A 1 78 ? -2.314 -14.101 -25.573 1.00 88.38 78 VAL A N 1
ATOM 565 C CA . VAL A 1 78 ? -2.069 -14.029 -24.129 1.00 88.38 78 VAL A CA 1
ATOM 566 C C . VAL A 1 78 ? -2.790 -12.828 -23.530 1.00 88.38 78 VAL A C 1
ATOM 568 O O . VAL A 1 78 ? -2.927 -11.794 -24.186 1.00 88.38 78 VAL A O 1
ATOM 571 N N . LYS A 1 79 ? -3.247 -12.942 -22.282 1.00 85.56 79 LYS A N 1
ATOM 572 C CA . LYS A 1 79 ? -3.788 -11.806 -21.523 1.00 85.56 79 LYS A CA 1
ATOM 573 C C . LYS A 1 79 ? -2.693 -11.244 -20.621 1.00 85.56 79 LYS A C 1
ATOM 575 O O . LYS A 1 79 ? -2.084 -12.013 -19.885 1.00 85.56 79 LYS A O 1
ATOM 580 N N . ALA A 1 80 ? -2.447 -9.938 -20.675 1.00 81.12 80 ALA A N 1
ATOM 581 C CA . ALA A 1 80 ? -1.524 -9.249 -19.776 1.00 81.12 80 ALA A CA 1
ATOM 582 C C . ALA A 1 80 ? -2.281 -8.601 -18.610 1.00 81.12 80 ALA A C 1
ATOM 584 O O . ALA A 1 80 ? -3.298 -7.939 -18.833 1.00 81.12 80 ALA A O 1
ATOM 585 N N . TYR A 1 81 ? -1.773 -8.774 -17.391 1.00 71.06 81 TYR A N 1
ATOM 586 C CA . TYR A 1 81 ? -2.438 -8.351 -16.149 1.00 71.06 81 TYR A CA 1
ATOM 587 C C . TYR A 1 81 ? -1.616 -7.350 -15.339 1.00 71.06 81 TYR A C 1
ATOM 589 O O . TYR A 1 81 ? -2.181 -6.444 -14.725 1.00 71.06 81 TYR A O 1
ATOM 597 N N . HIS A 1 82 ? -0.292 -7.488 -15.379 1.00 72.62 82 HIS A N 1
ATOM 598 C CA . HIS A 1 82 ? 0.645 -6.652 -14.635 1.00 72.62 82 HIS A CA 1
ATOM 599 C C . HIS A 1 82 ? 1.766 -6.162 -15.532 1.00 72.62 82 HIS A C 1
ATOM 601 O O . HIS A 1 82 ? 2.066 -6.768 -16.560 1.00 72.62 82 HIS A O 1
ATOM 607 N N . ILE A 1 83 ? 2.363 -5.048 -15.141 1.00 74.25 83 ILE A N 1
ATOM 608 C CA . ILE A 1 83 ? 3.478 -4.397 -15.807 1.00 74.25 83 ILE A CA 1
ATOM 609 C C . ILE A 1 83 ? 4.620 -4.290 -14.802 1.00 74.25 83 ILE A C 1
ATOM 611 O O . ILE A 1 83 ? 4.404 -3.913 -13.657 1.00 74.25 83 ILE A O 1
ATOM 615 N N . SER A 1 84 ? 5.830 -4.642 -15.212 1.00 68.56 84 SER A N 1
ATOM 616 C CA . SER A 1 84 ? 7.037 -4.419 -14.433 1.00 68.56 84 SER A CA 1
ATOM 617 C C . SER A 1 84 ? 7.989 -3.545 -15.227 1.00 68.56 84 SER A C 1
ATOM 619 O O . SER A 1 84 ? 8.333 -3.856 -16.370 1.00 68.56 84 SER A O 1
ATOM 621 N N . GLN A 1 85 ? 8.380 -2.423 -14.635 1.00 74.88 85 GLN A N 1
ATOM 622 C CA . GLN A 1 85 ? 9.439 -1.569 -15.145 1.00 74.88 85 GLN A CA 1
ATOM 623 C C . GLN A 1 85 ? 10.761 -2.062 -14.570 1.00 74.88 85 GLN A C 1
ATOM 625 O O . GLN A 1 85 ? 10.998 -2.000 -13.363 1.00 74.88 85 GLN A O 1
ATOM 630 N N . ILE A 1 86 ? 11.612 -2.566 -15.452 1.00 76.88 86 ILE A N 1
ATOM 631 C CA . ILE A 1 86 ? 12.907 -3.137 -15.123 1.00 76.88 86 ILE A CA 1
ATOM 632 C C . ILE A 1 86 ? 13.984 -2.145 -15.524 1.00 76.88 86 ILE A C 1
ATOM 634 O O . ILE A 1 86 ? 14.137 -1.835 -16.707 1.00 76.88 86 ILE A O 1
ATOM 638 N N . ASN A 1 87 ? 14.743 -1.672 -14.542 1.00 72.62 87 ASN A N 1
ATOM 639 C CA . ASN A 1 87 ? 15.938 -0.873 -14.771 1.00 72.62 87 ASN A CA 1
ATOM 640 C C . ASN A 1 87 ? 17.163 -1.793 -14.756 1.00 72.62 87 ASN A C 1
ATOM 642 O O . ASN A 1 87 ? 17.468 -2.397 -13.725 1.00 72.62 87 ASN A O 1
ATOM 646 N N . ARG A 1 88 ? 17.865 -1.878 -15.891 1.00 70.31 88 ARG A N 1
ATOM 647 C CA . ARG A 1 88 ? 19.193 -2.503 -16.008 1.00 70.31 88 ARG A CA 1
ATOM 648 C C . ARG A 1 88 ? 20.154 -1.491 -16.620 1.00 70.31 88 ARG A C 1
ATOM 650 O O . ARG A 1 88 ? 19.891 -0.995 -17.712 1.00 70.31 88 ARG A O 1
ATOM 657 N N . ASN A 1 89 ? 21.229 -1.158 -15.908 1.00 66.94 89 ASN A N 1
ATOM 658 C CA . ASN A 1 89 ? 22.274 -0.222 -16.352 1.00 66.94 89 ASN A CA 1
ATOM 659 C C . ASN A 1 89 ? 21.703 1.110 -16.883 1.00 66.94 89 ASN A C 1
ATOM 661 O O . ASN A 1 89 ? 22.030 1.559 -17.977 1.00 66.94 89 ASN A O 1
ATOM 665 N N . GLY A 1 90 ? 20.755 1.696 -16.139 1.00 61.84 90 GLY A N 1
ATOM 666 C CA . GLY A 1 90 ? 20.085 2.955 -16.499 1.00 61.84 90 GLY A CA 1
ATOM 667 C C . GLY A 1 90 ? 19.017 2.844 -17.597 1.00 61.84 90 GLY A C 1
ATOM 668 O O . GLY A 1 90 ? 18.249 3.781 -17.800 1.00 61.84 90 GLY A O 1
ATOM 669 N N . LYS A 1 91 ? 18.898 1.696 -18.275 1.00 67.56 91 LYS A N 1
ATOM 670 C CA . LYS A 1 91 ? 17.884 1.470 -19.311 1.00 67.56 91 LYS A CA 1
ATOM 671 C C . LYS A 1 91 ? 16.606 0.913 -18.689 1.00 67.56 91 LYS A C 1
ATOM 673 O O . LYS A 1 91 ? 16.607 -0.186 -18.125 1.00 67.56 91 LYS A O 1
ATOM 678 N N . LYS A 1 92 ? 15.511 1.669 -18.817 1.00 72.19 92 LYS A N 1
ATOM 679 C CA . LYS A 1 92 ? 14.170 1.250 -18.389 1.00 72.19 92 LYS A CA 1
ATOM 680 C C . LYS A 1 92 ? 13.548 0.355 -19.465 1.00 72.19 92 LYS A C 1
ATOM 682 O O . LYS A 1 92 ? 13.462 0.738 -20.628 1.00 72.19 92 LYS A O 1
ATOM 687 N N . THR A 1 93 ? 13.083 -0.830 -19.088 1.00 78.50 93 THR A N 1
ATOM 688 C CA . THR A 1 93 ? 12.387 -1.764 -19.984 1.00 78.50 93 THR A CA 1
ATOM 689 C C . THR A 1 93 ? 11.085 -2.230 -19.360 1.00 78.50 93 THR A C 1
ATOM 691 O O . THR A 1 93 ? 10.983 -2.370 -18.147 1.00 78.50 93 THR A O 1
ATOM 694 N N . ILE A 1 94 ? 10.068 -2.456 -20.187 1.00 80.38 94 ILE A N 1
ATOM 695 C CA . ILE A 1 94 ? 8.741 -2.852 -19.721 1.00 80.38 94 ILE A CA 1
ATOM 696 C C . ILE A 1 94 ? 8.530 -4.339 -19.983 1.00 80.38 94 ILE A C 1
ATOM 698 O O . ILE A 1 94 ? 8.673 -4.816 -21.113 1.00 80.38 94 ILE A O 1
ATOM 702 N N . TYR A 1 95 ? 8.137 -5.046 -18.933 1.00 86.12 95 TYR A N 1
ATOM 703 C CA . TYR A 1 95 ? 7.717 -6.436 -18.970 1.00 86.12 95 TYR A CA 1
ATOM 704 C C . TYR A 1 95 ? 6.248 -6.536 -18.587 1.00 86.12 95 TYR A C 1
ATOM 706 O O . TYR A 1 95 ? 5.788 -5.846 -17.685 1.00 86.12 95 TYR A O 1
ATOM 714 N N . TYR A 1 96 ? 5.510 -7.413 -19.253 1.00 87.06 96 TYR A N 1
ATOM 715 C CA . TYR A 1 96 ? 4.146 -7.753 -18.889 1.00 87.06 96 TYR A CA 1
ATOM 716 C C . TYR A 1 96 ? 4.099 -9.120 -18.224 1.00 87.06 96 TYR A C 1
ATOM 718 O O . TYR A 1 96 ? 4.712 -10.064 -18.724 1.00 87.06 96 TYR A O 1
ATOM 726 N N . GLN A 1 97 ? 3.321 -9.247 -17.150 1.00 88.38 97 GLN A N 1
ATOM 727 C CA . GLN A 1 97 ? 2.879 -10.557 -16.693 1.00 88.38 97 GLN A CA 1
ATOM 728 C C . GLN A 1 97 ? 1.738 -11.017 -17.593 1.00 88.38 97 GLN A C 1
ATOM 730 O O . GLN A 1 97 ? 0.653 -10.426 -17.600 1.00 88.38 97 GLN A O 1
ATOM 735 N N . ILE A 1 98 ? 1.999 -12.070 -18.353 1.00 90.25 98 ILE A N 1
ATOM 736 C CA . ILE A 1 98 ? 1.051 -12.707 -19.254 1.00 90.25 98 ILE A CA 1
ATOM 737 C C . ILE A 1 98 ? 0.491 -13.984 -18.632 1.00 90.25 98 ILE A C 1
ATOM 739 O O . ILE A 1 98 ? 1.169 -14.646 -17.848 1.00 90.25 98 ILE A O 1
ATOM 743 N N . LYS A 1 99 ? -0.739 -14.348 -18.997 1.00 86.56 99 LYS A N 1
ATOM 744 C CA . LYS A 1 99 ? -1.382 -15.595 -18.575 1.00 86.56 99 LYS A CA 1
ATOM 745 C C . LYS A 1 99 ? -2.152 -16.243 -19.726 1.00 86.56 99 LYS A C 1
ATOM 747 O O . LYS A 1 99 ? -2.868 -15.551 -20.457 1.00 86.56 99 LYS A O 1
ATOM 752 N N . THR A 1 100 ? -2.057 -17.571 -19.814 1.00 85.94 100 THR A N 1
ATOM 753 C CA . THR A 1 100 ? -2.889 -18.436 -20.667 1.00 85.94 100 THR A CA 1
ATOM 754 C C . THR A 1 100 ? -3.293 -19.672 -19.866 1.00 85.94 100 THR A C 1
ATOM 756 O O . THR A 1 100 ? -2.449 -20.481 -19.481 1.00 85.94 100 THR A O 1
ATOM 759 N N . GLY A 1 101 ? -4.591 -19.823 -19.584 1.00 81.88 101 GLY A N 1
ATOM 760 C CA . GLY A 1 101 ? -5.082 -20.879 -18.695 1.00 81.88 101 GLY A CA 1
ATOM 761 C C . GLY A 1 101 ? -4.443 -20.783 -17.303 1.00 81.88 101 GLY A C 1
ATOM 762 O O . GLY A 1 101 ? -4.527 -19.742 -16.650 1.00 81.88 101 GLY A O 1
ATOM 763 N N . LYS A 1 102 ? -3.786 -21.863 -16.862 1.00 80.88 102 LYS A N 1
ATOM 764 C CA . LYS A 1 102 ? -3.065 -21.926 -15.576 1.00 80.88 102 LYS A CA 1
ATOM 765 C C . LYS A 1 102 ? -1.621 -21.401 -15.642 1.00 80.88 102 LYS A C 1
ATOM 767 O O . LYS A 1 102 ? -1.032 -21.180 -14.593 1.00 80.88 102 LYS A O 1
ATOM 772 N N . LYS A 1 103 ? -1.058 -21.177 -16.836 1.00 84.50 103 LYS A N 1
ATOM 773 C CA . LYS A 1 103 ? 0.336 -20.733 -17.011 1.00 84.50 103 LYS A CA 1
ATOM 774 C C . LYS A 1 103 ? 0.435 -19.215 -16.942 1.00 84.50 103 LYS A C 1
ATOM 776 O O . LYS A 1 103 ? -0.358 -18.532 -17.593 1.00 84.50 103 LYS A O 1
ATOM 781 N N . SER A 1 104 ? 1.428 -18.695 -16.227 1.00 87.06 104 SER A N 1
ATOM 782 C CA . SER A 1 104 ? 1.757 -17.268 -16.177 1.00 87.06 104 SER A CA 1
ATOM 783 C C . SER A 1 104 ? 3.256 -17.045 -16.299 1.00 87.06 104 SER A C 1
ATOM 785 O O . SER A 1 104 ? 4.022 -17.935 -15.967 1.00 87.06 104 SER A O 1
ATOM 787 N N . GLY A 1 105 ? 3.671 -15.860 -16.730 1.00 87.44 105 GLY A N 1
ATOM 788 C CA . GLY A 1 105 ? 5.082 -15.489 -16.729 1.00 87.44 105 GLY A CA 1
ATOM 789 C C . GLY A 1 105 ? 5.303 -14.062 -17.205 1.00 87.44 105 GLY A C 1
ATOM 790 O O . GLY A 1 105 ? 4.384 -13.403 -17.688 1.00 87.44 105 GLY A O 1
ATOM 791 N N . TRP A 1 106 ? 6.524 -13.575 -17.053 1.00 89.38 106 TRP A N 1
ATOM 792 C CA . TRP A 1 106 ? 6.943 -12.227 -17.405 1.00 89.38 106 TRP A CA 1
ATOM 793 C C . TRP A 1 106 ? 7.628 -12.221 -18.762 1.00 89.38 106 TRP A C 1
ATOM 795 O O . TRP A 1 106 ? 8.553 -12.996 -19.007 1.00 89.38 106 TRP A O 1
ATOM 805 N N . VAL A 1 107 ? 7.190 -11.329 -19.644 1.00 91.19 107 VAL A N 1
ATOM 806 C CA . VAL A 1 107 ? 7.745 -11.194 -20.990 1.00 91.19 107 VAL A CA 1
ATOM 807 C C . VAL A 1 107 ? 7.923 -9.733 -21.361 1.00 91.19 107 VAL A C 1
ATOM 809 O O . VAL A 1 107 ? 7.106 -8.890 -21.001 1.00 91.19 107 VAL A O 1
ATOM 812 N N . TRP A 1 108 ? 8.987 -9.425 -22.097 1.00 89.81 108 TRP A N 1
ATOM 813 C CA . TRP A 1 108 ? 9.212 -8.074 -22.594 1.00 89.81 108 TRP A CA 1
ATOM 814 C C . TRP A 1 108 ? 8.089 -7.644 -23.546 1.00 89.81 108 TRP A C 1
ATOM 816 O O . TRP A 1 108 ? 7.679 -8.407 -24.426 1.00 89.81 108 TRP A O 1
ATOM 826 N N . GLN A 1 109 ? 7.610 -6.407 -23.391 1.00 84.81 109 GLN A N 1
ATOM 827 C CA . GLN A 1 109 ? 6.434 -5.915 -24.113 1.00 84.81 109 GLN A CA 1
ATOM 828 C C . GLN A 1 109 ? 6.562 -5.992 -25.639 1.00 84.81 109 GLN A C 1
ATOM 830 O O . GLN A 1 109 ? 5.577 -6.276 -26.313 1.00 84.81 109 GLN A O 1
ATOM 835 N N . GLY A 1 110 ? 7.756 -5.778 -26.199 1.00 82.69 110 GLY A N 1
ATOM 836 C CA . GLY A 1 110 ? 7.937 -5.735 -27.651 1.00 82.69 110 GLY A CA 1
ATOM 837 C C . GLY A 1 110 ? 7.947 -7.111 -28.322 1.00 82.69 110 GLY A C 1
ATOM 838 O O . GLY A 1 110 ? 8.027 -7.195 -29.542 1.00 82.69 110 GLY A O 1
ATOM 839 N N . TYR A 1 111 ? 7.817 -8.202 -27.559 1.00 89.44 111 TYR A N 1
ATOM 840 C CA . TYR A 1 111 ? 7.538 -9.530 -28.118 1.00 89.44 111 TYR A CA 1
ATOM 841 C C . TYR A 1 111 ? 6.040 -9.797 -28.314 1.00 89.44 111 TYR A C 1
ATOM 843 O O . TYR A 1 111 ? 5.666 -10.841 -28.863 1.00 89.44 111 TYR A O 1
ATOM 851 N N . LEU A 1 112 ? 5.189 -8.868 -27.876 1.00 88.44 112 LEU A N 1
ATOM 852 C CA . LEU A 1 112 ? 3.742 -8.931 -27.997 1.00 88.44 112 LEU A CA 1
ATOM 853 C C . LEU A 1 112 ? 3.249 -7.941 -29.056 1.00 88.44 112 LEU A C 1
ATOM 855 O O . LEU A 1 112 ? 3.712 -6.807 -29.142 1.00 88.44 112 LEU A O 1
ATOM 859 N N . VAL A 1 113 ? 2.256 -8.359 -29.837 1.00 87.69 113 VAL A N 1
ATOM 860 C CA . VAL A 1 113 ? 1.606 -7.524 -30.851 1.00 87.69 113 VAL A CA 1
ATOM 861 C C . VAL A 1 113 ? 0.224 -7.130 -30.338 1.00 87.69 113 VAL A C 1
ATOM 863 O O . VAL A 1 113 ? -0.594 -7.993 -30.001 1.00 87.69 113 VAL A O 1
ATOM 866 N N . LYS A 1 114 ? -0.051 -5.823 -30.258 1.00 79.75 114 LYS A N 1
ATOM 867 C CA . LYS A 1 114 ? -1.385 -5.315 -29.907 1.00 79.75 114 LYS A CA 1
ATOM 868 C C . LYS A 1 114 ? -2.378 -5.729 -30.993 1.00 79.75 114 LYS A C 1
ATOM 870 O O . LYS A 1 114 ? -2.167 -5.449 -32.169 1.00 79.75 114 LYS A O 1
ATOM 875 N N . ASN A 1 115 ? -3.482 -6.362 -30.605 1.00 62.56 115 ASN A N 1
ATOM 876 C CA . ASN A 1 115 ? -4.629 -6.453 -31.502 1.00 62.56 115 ASN A CA 1
ATOM 877 C C . ASN A 1 115 ? -5.288 -5.073 -31.564 1.00 62.56 115 ASN A C 1
ATOM 879 O O . ASN A 1 115 ? -5.550 -4.485 -30.516 1.00 62.56 115 ASN A O 1
ATOM 883 N N . LYS A 1 116 ? -5.590 -4.571 -32.766 1.00 44.41 116 LYS A N 1
ATOM 884 C CA . LYS A 1 116 ? -6.583 -3.502 -32.920 1.00 44.41 116 LYS A CA 1
ATOM 885 C C . LYS A 1 116 ? -7.922 -4.067 -32.416 1.00 44.41 116 LYS A C 1
ATOM 887 O O . LYS A 1 116 ? -8.547 -4.855 -33.115 1.00 44.41 116 LYS A O 1
ATOM 892 N N . GLN A 1 117 ? -8.306 -3.765 -31.176 1.00 36.94 117 GLN A N 1
ATOM 893 C CA . GLN A 1 117 ? -9.680 -3.945 -30.696 1.00 36.94 117 GLN A CA 1
ATOM 894 C C . GLN A 1 117 ? -10.418 -2.612 -30.868 1.00 36.94 117 GLN A C 1
ATOM 896 O O . GLN A 1 117 ? -9.786 -1.571 -30.678 1.00 36.94 117 GLN A O 1
ATOM 901 N N . PRO A 1 118 ? -11.714 -2.627 -31.227 1.00 32.94 118 PRO A N 1
ATOM 902 C CA . PRO A 1 118 ? -12.486 -1.408 -31.401 1.00 32.94 118 PRO A CA 1
ATOM 903 C C . PRO A 1 118 ? -12.588 -0.657 -30.073 1.00 32.94 118 PRO A C 1
ATOM 905 O O . PRO A 1 118 ? -12.864 -1.237 -29.019 1.00 32.94 118 PRO A O 1
ATOM 908 N N . ASP A 1 119 ? -12.309 0.634 -30.160 1.00 37.75 119 ASP A N 1
ATOM 909 C CA . ASP A 1 119 ? -12.428 1.610 -29.092 1.00 37.75 119 ASP A CA 1
ATOM 910 C C . ASP A 1 119 ? -13.901 2.013 -28.905 1.00 37.75 119 ASP A C 1
ATOM 912 O O . ASP A 1 119 ? -14.615 2.150 -29.902 1.00 37.75 119 ASP A O 1
ATOM 916 N N . LYS A 1 120 ? -14.322 2.167 -27.637 1.00 35.69 120 LYS A N 1
ATOM 917 C CA . LYS A 1 120 ? -15.490 2.908 -27.098 1.00 35.69 120 LYS A CA 1
ATOM 918 C C . LYS A 1 120 ? -15.968 2.308 -25.765 1.00 35.69 120 LYS A C 1
ATOM 920 O O . LYS A 1 120 ? -16.807 1.416 -25.715 1.00 35.69 120 LYS A O 1
ATOM 925 N N . SER A 1 121 ? -15.498 2.892 -24.665 1.00 30.80 121 SER A N 1
ATOM 926 C CA . SER A 1 121 ? -16.330 3.122 -23.478 1.00 30.80 121 SER A CA 1
ATOM 927 C C . SER A 1 121 ? -15.873 4.426 -22.830 1.00 30.80 121 SER A C 1
ATOM 929 O O . SER A 1 121 ? -14.804 4.497 -22.224 1.00 30.80 121 SER A O 1
ATOM 931 N N . ILE A 1 122 ? -16.684 5.457 -23.030 1.00 29.11 122 ILE A N 1
ATOM 932 C CA . ILE A 1 122 ? -16.554 6.794 -22.463 1.00 29.11 122 ILE A CA 1
ATOM 933 C C . I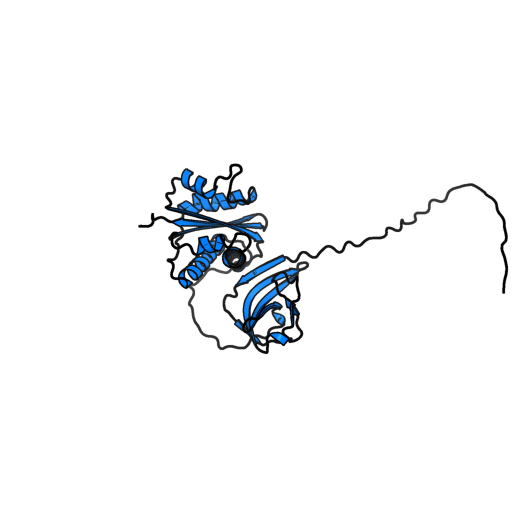LE A 1 122 ? -16.701 6.682 -20.941 1.00 29.11 122 ILE A C 1
ATOM 935 O O . ILE A 1 122 ? -17.759 6.301 -20.452 1.00 29.11 122 ILE A O 1
ATOM 939 N N . ILE A 1 123 ? -15.668 7.063 -20.191 1.00 28.27 123 ILE A N 1
ATOM 940 C CA . ILE A 1 123 ? -15.860 7.708 -18.890 1.00 28.27 123 ILE A CA 1
ATOM 941 C C . ILE A 1 123 ? -15.364 9.133 -19.092 1.00 28.27 123 ILE A C 1
ATOM 943 O O . ILE A 1 123 ? -14.169 9.354 -19.286 1.00 28.27 123 ILE A O 1
ATOM 947 N N . LYS A 1 124 ? -16.290 10.096 -19.091 1.00 25.88 124 LYS A N 1
ATOM 948 C CA . LYS A 1 124 ? -15.941 11.506 -18.925 1.00 25.88 124 LYS A CA 1
ATOM 949 C C . LYS A 1 124 ? -15.290 11.643 -17.549 1.00 25.88 124 LYS A C 1
ATOM 951 O O . LYS A 1 124 ? -15.960 11.499 -16.530 1.00 25.88 124 LYS A O 1
ATOM 956 N N . ALA A 1 125 ? -13.984 11.879 -17.529 1.00 28.62 125 ALA A N 1
ATOM 957 C CA . ALA A 1 125 ? -13.324 12.466 -16.375 1.00 28.62 125 ALA A CA 1
ATOM 958 C C . ALA A 1 125 ? -13.877 13.892 -16.184 1.00 28.62 125 ALA A C 1
ATOM 960 O O . ALA A 1 125 ? -14.063 14.592 -17.185 1.00 28.62 125 ALA A O 1
ATOM 961 N N . PRO A 1 126 ? -14.140 14.356 -14.951 1.00 28.77 126 PRO A N 1
ATOM 962 C CA . PRO A 1 126 ? -14.229 15.784 -14.703 1.00 28.77 126 PRO A CA 1
ATOM 963 C C . PRO A 1 126 ? -12.891 16.417 -15.094 1.00 28.77 126 PRO A C 1
ATOM 965 O O . PRO A 1 126 ? -11.820 15.877 -14.818 1.00 28.77 126 PRO A O 1
ATOM 968 N N . ASN A 1 127 ? -13.003 17.513 -15.828 1.00 31.20 127 ASN A N 1
ATOM 969 C CA . ASN A 1 127 ? -11.953 18.131 -16.614 1.00 31.20 127 ASN A CA 1
ATOM 970 C C . ASN A 1 127 ? -10.890 18.844 -15.755 1.00 31.20 127 ASN A C 1
ATOM 972 O O . ASN A 1 127 ? -11.193 19.364 -14.685 1.00 31.20 127 ASN A O 1
ATOM 976 N N . ASN A 1 128 ? -9.692 18.952 -16.335 1.00 33.62 128 ASN A N 1
ATOM 977 C CA . ASN A 1 128 ? -8.596 19.871 -16.016 1.00 33.62 128 ASN A CA 1
ATOM 978 C C . ASN A 1 128 ? -7.851 19.720 -14.678 1.00 33.62 128 ASN A C 1
ATOM 980 O O . ASN A 1 128 ? -8.005 20.533 -13.773 1.00 33.62 128 ASN A O 1
ATOM 984 N N . GLN A 1 129 ? -6.849 18.834 -14.664 1.00 33.94 129 GLN A N 1
ATOM 985 C CA . GLN A 1 129 ? -5.525 19.226 -14.168 1.00 33.94 129 GLN A CA 1
ATOM 986 C C . GLN A 1 129 ? -4.449 18.788 -15.165 1.00 33.94 129 GLN A C 1
ATOM 988 O O . GLN A 1 129 ? -4.322 17.616 -15.514 1.00 33.94 129 GLN A O 1
ATOM 993 N N . LYS A 1 130 ? -3.715 19.786 -15.655 1.00 30.42 130 LYS A N 1
ATOM 994 C CA . LYS A 1 130 ? -2.541 19.674 -16.516 1.00 30.42 130 LYS A CA 1
ATOM 995 C C . LYS A 1 130 ? -1.545 18.707 -15.871 1.00 30.42 130 LYS A C 1
ATOM 997 O O . LYS A 1 130 ? -1.091 18.933 -14.755 1.00 30.42 130 LYS A O 1
ATOM 1002 N N . THR A 1 131 ? -1.231 17.625 -16.571 1.00 32.44 131 THR A N 1
ATOM 1003 C CA . THR A 1 131 ? -0.205 16.653 -16.195 1.00 32.44 131 THR A CA 1
ATOM 1004 C C . THR A 1 131 ? 1.153 17.353 -16.118 1.00 32.44 131 THR A C 1
ATOM 1006 O O . THR A 1 131 ? 1.789 17.593 -17.141 1.00 32.44 131 THR A O 1
ATOM 1009 N N . GLU A 1 132 ? 1.609 17.680 -14.909 1.00 33.31 132 GLU A N 1
ATOM 1010 C CA . GLU A 1 132 ? 3.030 17.904 -14.641 1.00 33.31 132 GLU A CA 1
ATOM 1011 C C . GLU A 1 132 ? 3.707 16.535 -14.550 1.00 33.31 132 GLU A C 1
ATOM 1013 O O . GLU A 1 132 ? 3.775 15.896 -13.501 1.00 33.31 132 GLU A O 1
ATOM 1018 N N . THR A 1 133 ? 4.166 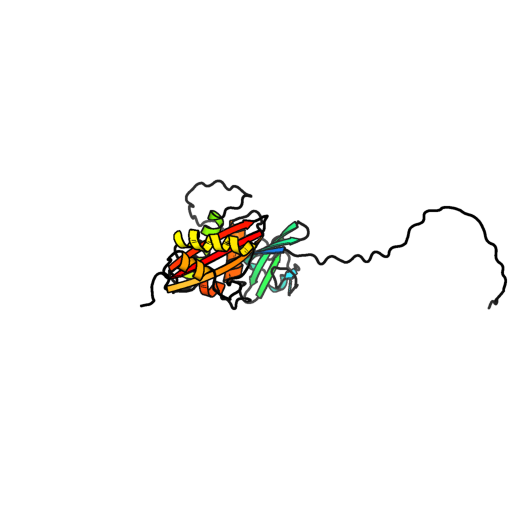16.032 -15.690 1.00 42.75 133 THR A N 1
ATOM 1019 C CA . THR A 1 133 ? 5.098 14.905 -15.724 1.00 42.75 133 THR A CA 1
ATOM 1020 C C . THR A 1 133 ? 6.357 15.272 -14.933 1.00 42.75 133 THR A C 1
ATOM 1022 O O . THR A 1 133 ? 7.045 16.217 -15.309 1.00 42.75 133 THR A O 1
ATOM 1025 N N . GLY A 1 134 ? 6.664 14.526 -13.863 1.00 62.62 134 GLY A N 1
ATOM 1026 C CA . GLY A 1 134 ? 7.974 14.552 -13.195 1.00 62.62 134 GLY A CA 1
ATOM 1027 C C . GLY A 1 134 ? 8.023 14.998 -11.728 1.00 62.62 134 GLY A C 1
ATOM 1028 O O . GLY A 1 134 ? 9.051 14.791 -11.090 1.00 62.62 134 GLY A O 1
ATOM 1029 N N . LYS A 1 135 ? 6.954 15.563 -11.146 1.00 82.44 135 LYS A N 1
ATOM 1030 C CA . LYS A 1 135 ? 6.968 15.997 -9.734 1.00 82.44 135 LYS A CA 1
ATOM 1031 C C . LYS A 1 135 ? 6.223 15.017 -8.826 1.00 82.44 135 LYS A C 1
ATOM 1033 O O . LYS A 1 135 ? 5.086 14.630 -9.100 1.00 82.44 135 LYS A O 1
ATOM 1038 N N . PHE A 1 136 ? 6.867 14.620 -7.730 1.00 86.81 136 PHE A N 1
ATOM 1039 C CA . PHE A 1 136 ? 6.248 13.797 -6.691 1.00 86.81 136 PHE A CA 1
ATOM 1040 C C . PHE A 1 136 ? 5.041 14.520 -6.072 1.00 86.81 136 PHE A C 1
ATOM 1042 O O . PHE A 1 136 ? 5.130 15.702 -5.738 1.00 86.81 136 PHE A O 1
ATOM 1049 N N . SER A 1 137 ? 3.919 13.812 -5.931 1.00 88.50 137 SER A N 1
ATOM 1050 C CA . SER A 1 137 ? 2.681 14.349 -5.360 1.00 88.50 137 SER A CA 1
ATOM 1051 C C . SER A 1 137 ? 2.020 13.336 -4.431 1.00 88.50 137 SER A C 1
ATOM 1053 O O . SER A 1 137 ? 1.451 12.339 -4.878 1.00 88.50 137 SER A O 1
ATOM 1055 N N . GLU A 1 138 ? 2.072 13.631 -3.133 1.00 84.56 138 GLU A N 1
ATOM 1056 C CA . GLU A 1 138 ? 1.496 12.815 -2.055 1.00 84.56 138 GLU A CA 1
ATOM 1057 C C . GLU A 1 138 ? -0.008 12.627 -2.252 1.00 84.56 138 GLU A C 1
ATOM 1059 O O . GLU A 1 138 ? -0.499 11.503 -2.304 1.00 84.56 138 GLU A O 1
ATOM 1064 N N . SER A 1 139 ? -0.730 13.724 -2.499 1.00 78.69 139 SER A N 1
ATOM 1065 C CA . SER A 1 139 ? -2.186 13.718 -2.661 1.00 78.69 139 SER A CA 1
ATOM 1066 C C . SER A 1 139 ? -2.662 12.858 -3.834 1.00 78.69 139 SER A C 1
ATOM 1068 O O . SER A 1 139 ? -3.661 12.148 -3.707 1.00 78.69 139 SER A O 1
ATOM 1070 N N . VAL A 1 140 ? -1.945 12.865 -4.965 1.00 83.31 140 VAL A N 1
ATOM 1071 C CA . VAL A 1 140 ? -2.267 12.013 -6.124 1.00 83.31 140 VAL A CA 1
ATOM 1072 C C . VAL A 1 140 ? -2.050 10.538 -5.792 1.00 83.31 140 VAL A C 1
ATOM 1074 O O . VAL A 1 140 ? -2.877 9.694 -6.150 1.00 83.31 140 VAL A O 1
ATOM 1077 N N . ILE A 1 141 ? -0.952 10.219 -5.104 1.00 89.00 141 ILE A N 1
ATOM 1078 C CA . ILE A 1 141 ? -0.623 8.847 -4.710 1.00 89.00 141 ILE A CA 1
ATOM 1079 C C . ILE A 1 141 ? -1.660 8.325 -3.714 1.00 89.00 141 ILE A C 1
ATOM 1081 O O . ILE A 1 141 ? -2.259 7.272 -3.943 1.00 89.00 141 ILE A O 1
ATOM 1085 N N . ASP A 1 142 ? -1.922 9.078 -2.651 1.00 87.56 142 ASP A N 1
ATOM 1086 C CA . ASP A 1 142 ? -2.799 8.677 -1.553 1.00 87.56 142 ASP A CA 1
ATOM 1087 C C . ASP A 1 142 ? -4.261 8.543 -2.015 1.00 87.56 142 ASP A C 1
ATOM 1089 O O . ASP A 1 142 ? -4.943 7.573 -1.663 1.00 87.56 142 ASP A O 1
ATOM 1093 N N . ALA A 1 143 ? -4.731 9.425 -2.906 1.00 78.81 143 ALA A N 1
ATOM 1094 C CA . ALA A 1 143 ? -6.048 9.295 -3.533 1.00 78.81 143 ALA A CA 1
ATOM 1095 C C . ALA A 1 143 ? -6.163 8.028 -4.402 1.00 78.81 143 ALA A C 1
ATOM 1097 O O . ALA A 1 143 ? -7.183 7.326 -4.367 1.00 78.81 143 ALA A O 1
ATOM 1098 N N . GLN A 1 144 ? -5.116 7.697 -5.164 1.00 92.75 144 GLN A N 1
ATOM 1099 C CA . GLN A 1 144 ? -5.087 6.473 -5.965 1.00 92.75 144 GLN A CA 1
ATOM 1100 C C . GLN A 1 144 ? -5.051 5.219 -5.076 1.00 92.75 144 GLN A C 1
ATOM 1102 O O . GLN A 1 144 ? -5.722 4.231 -5.385 1.00 92.75 144 GLN A O 1
ATOM 1107 N N . LEU A 1 145 ? -4.334 5.252 -3.952 1.00 95.44 145 LEU A N 1
ATOM 1108 C CA . LEU A 1 145 ? -4.311 4.163 -2.976 1.00 95.44 145 LEU A CA 1
ATOM 1109 C C . LEU A 1 145 ? -5.691 3.915 -2.352 1.00 95.44 145 LEU A C 1
ATOM 1111 O O . LEU A 1 145 ? -6.148 2.767 -2.338 1.00 95.44 145 LEU A O 1
ATOM 1115 N N . LEU A 1 146 ? -6.397 4.969 -1.925 1.00 91.69 146 LEU A N 1
ATOM 1116 C CA . LEU A 1 146 ? -7.775 4.871 -1.428 1.00 91.69 146 LEU A CA 1
ATOM 1117 C C . LEU A 1 146 ? -8.699 4.204 -2.458 1.00 91.69 146 LEU A C 1
ATOM 1119 O O . LEU A 1 146 ? -9.484 3.311 -2.119 1.00 91.69 146 LEU A O 1
ATOM 1123 N N . LYS A 1 147 ? -8.587 4.605 -3.731 1.00 86.12 147 LYS A N 1
ATOM 1124 C CA . LYS A 1 147 ? -9.364 4.019 -4.828 1.00 86.12 147 LYS A CA 1
ATOM 1125 C C . LYS A 1 147 ? -9.098 2.519 -4.968 1.00 86.12 147 LYS A C 1
ATOM 1127 O O . LYS A 1 147 ? -10.051 1.745 -5.050 1.00 86.12 147 LYS A O 1
ATOM 1132 N N . LEU A 1 148 ? -7.834 2.094 -4.975 1.00 87.94 148 LEU A N 1
ATOM 1133 C CA . LEU A 1 148 ? -7.459 0.680 -5.105 1.00 87.94 148 LEU A CA 1
ATOM 1134 C C . LEU A 1 148 ? -7.936 -0.160 -3.913 1.00 87.94 148 LEU A C 1
ATOM 1136 O O . LEU A 1 148 ? -8.460 -1.258 -4.115 1.00 87.94 148 LEU A O 1
ATOM 1140 N N . VAL A 1 149 ? -7.811 0.366 -2.690 1.00 94.44 149 VAL A N 1
ATOM 1141 C CA . VAL A 1 149 ? -8.342 -0.259 -1.468 1.00 94.44 149 VAL A CA 1
ATOM 1142 C C . VAL A 1 149 ? -9.841 -0.501 -1.606 1.00 94.44 149 VAL A C 1
ATOM 1144 O O . VAL A 1 149 ? -10.294 -1.644 -1.516 1.00 94.44 149 VAL A O 1
ATOM 1147 N N . ASN A 1 150 ? -10.614 0.548 -1.897 1.00 91.19 150 ASN A N 1
ATOM 1148 C CA . ASN A 1 150 ? -12.069 0.443 -1.976 1.00 91.19 150 ASN A CA 1
ATOM 1149 C C . ASN A 1 150 ? -12.537 -0.438 -3.145 1.00 91.19 150 ASN A C 1
ATOM 1151 O O . ASN A 1 150 ? -13.537 -1.141 -3.014 1.00 91.19 150 ASN A O 1
ATOM 1155 N N . GLN A 1 151 ? -11.778 -0.503 -4.244 1.00 87.50 151 GLN A N 1
ATOM 1156 C CA . GLN A 1 151 ? -12.032 -1.461 -5.323 1.00 87.50 151 GLN A CA 1
ATOM 1157 C C . GLN A 1 151 ? -11.901 -2.920 -4.871 1.00 87.50 151 GLN A C 1
ATOM 1159 O O . GLN A 1 151 ? -12.722 -3.744 -5.271 1.00 87.50 151 GLN A O 1
ATOM 1164 N N . GLN A 1 152 ? -10.889 -3.276 -4.070 1.00 89.31 152 GLN A N 1
ATOM 1165 C CA . GLN A 1 152 ? -10.770 -4.659 -3.584 1.00 89.31 152 GLN A CA 1
ATOM 1166 C C . GLN A 1 152 ? -11.801 -4.979 -2.502 1.00 89.31 152 GLN A C 1
ATOM 1168 O O . GLN A 1 152 ? -12.328 -6.088 -2.487 1.00 89.31 152 GLN A O 1
ATOM 1173 N N . ARG A 1 153 ? -12.134 -4.006 -1.648 1.00 93.12 153 ARG A N 1
ATOM 1174 C CA . ARG A 1 153 ? -13.189 -4.140 -0.636 1.00 93.12 153 ARG A CA 1
ATOM 1175 C C . ARG A 1 153 ? -14.556 -4.414 -1.272 1.00 93.12 153 ARG A C 1
ATOM 1177 O O . ARG A 1 153 ? -15.228 -5.367 -0.887 1.00 93.12 153 ARG A O 1
ATOM 1184 N N . ALA A 1 154 ? -14.902 -3.681 -2.331 1.00 87.00 154 ALA A N 1
ATOM 1185 C CA . ALA A 1 154 ? -16.145 -3.892 -3.072 1.00 87.00 154 ALA A CA 1
ATOM 1186 C C . ALA A 1 154 ? -16.255 -5.304 -3.679 1.00 87.00 154 ALA A C 1
ATOM 1188 O O . ALA A 1 154 ? -17.326 -5.903 -3.641 1.00 87.00 154 ALA A O 1
ATOM 1189 N N . LYS A 1 155 ? -15.152 -5.878 -4.185 1.00 81.38 155 LYS A N 1
ATOM 1190 C CA . LYS A 1 155 ? -15.151 -7.235 -4.773 1.00 81.38 155 LYS A CA 1
ATOM 1191 C C . LYS A 1 155 ? -15.519 -8.340 -3.788 1.00 81.38 155 LYS A C 1
ATOM 1193 O O . LYS A 1 155 ? -15.951 -9.399 -4.226 1.00 81.38 155 LYS A O 1
ATOM 1198 N N . ILE A 1 156 ? -15.302 -8.112 -2.497 1.00 85.94 156 ILE A N 1
ATOM 1199 C CA . ILE A 1 156 ? -15.635 -9.071 -1.439 1.00 85.94 156 ILE A CA 1
ATOM 1200 C C . ILE A 1 156 ? -16.868 -8.641 -0.634 1.00 85.94 156 ILE A C 1
ATOM 1202 O O . ILE A 1 156 ? -17.149 -9.223 0.407 1.00 85.94 156 ILE A O 1
ATOM 1206 N N . GLY A 1 157 ? -17.581 -7.602 -1.082 1.00 87.50 157 GLY A N 1
ATOM 1207 C CA . GLY A 1 157 ? -18.801 -7.126 -0.433 1.00 87.50 157 GLY A CA 1
ATOM 1208 C C . GLY A 1 157 ? -18.598 -6.425 0.914 1.00 87.50 157 GLY A C 1
ATOM 1209 O O . GLY A 1 157 ? -19.568 -6.268 1.650 1.00 87.50 157 GLY A O 1
ATOM 1210 N N . VAL A 1 158 ? -17.381 -5.982 1.263 1.00 91.38 158 VAL A N 1
ATOM 1211 C CA . VAL A 1 158 ? -17.161 -5.199 2.495 1.00 91.38 158 VAL A CA 1
ATOM 1212 C C . VAL A 1 158 ? -17.259 -3.699 2.218 1.00 91.38 158 VAL A C 1
ATOM 1214 O O . VAL A 1 158 ? -16.877 -3.219 1.148 1.00 91.38 158 VAL A O 1
ATOM 1217 N N . ARG A 1 159 ? -17.773 -2.941 3.197 1.00 91.00 159 ARG A N 1
ATOM 1218 C CA . ARG A 1 159 ? -18.007 -1.492 3.064 1.00 91.00 159 ARG A CA 1
ATOM 1219 C C . ARG A 1 159 ? -16.716 -0.741 2.716 1.00 91.00 159 ARG A C 1
ATOM 1221 O O . ARG A 1 159 ? -15.670 -1.072 3.283 1.00 91.00 159 ARG A O 1
ATOM 1228 N N . PRO A 1 160 ? -16.759 0.285 1.849 1.00 91.88 160 PRO A N 1
ATOM 1229 C CA . PRO A 1 160 ? -15.594 1.122 1.587 1.00 91.88 160 PRO A CA 1
ATOM 1230 C C . PRO A 1 160 ? -15.150 1.857 2.859 1.00 91.88 160 PRO A C 1
ATOM 1232 O O . PRO A 1 160 ? -15.969 2.165 3.723 1.00 91.88 160 PRO A O 1
ATOM 1235 N N . VAL A 1 161 ? -13.855 2.150 2.958 1.00 94.62 161 VAL A N 1
ATOM 1236 C CA . VAL A 1 161 ? -13.315 3.047 3.986 1.00 94.62 161 VAL A CA 1
ATOM 1237 C C . VAL A 1 161 ? -13.331 4.490 3.492 1.00 94.62 161 VAL A C 1
ATOM 1239 O O . VAL A 1 161 ? -13.168 4.751 2.296 1.00 94.62 161 VAL A O 1
ATOM 1242 N N . THR A 1 162 ? -13.480 5.436 4.417 1.00 89.12 162 THR A N 1
ATOM 1243 C CA . THR A 1 162 ? -13.331 6.876 4.142 1.00 89.12 162 THR A CA 1
ATOM 1244 C C . THR A 1 162 ? -12.102 7.446 4.841 1.00 89.12 162 THR A C 1
ATOM 1246 O O . THR A 1 162 ? -11.760 6.998 5.936 1.00 89.12 162 THR A O 1
ATOM 1249 N N . VAL A 1 163 ? -11.474 8.465 4.253 1.00 83.94 163 VAL A N 1
ATOM 1250 C CA . VAL A 1 163 ? -10.310 9.126 4.862 1.00 83.94 163 VAL A CA 1
ATOM 1251 C C . VAL A 1 163 ? -10.697 9.817 6.172 1.00 83.94 163 VAL A C 1
ATOM 1253 O O . VAL A 1 163 ? -11.756 10.439 6.258 1.00 83.94 163 VAL A O 1
ATOM 1256 N N . ASN A 1 164 ? -9.842 9.718 7.190 1.00 84.88 164 ASN A N 1
ATOM 1257 C CA . ASN A 1 164 ? -9.952 10.493 8.421 1.00 84.88 164 ASN A CA 1
ATOM 1258 C C . ASN A 1 164 ? -8.759 11.442 8.572 1.00 84.88 164 ASN A C 1
ATOM 1260 O O . ASN A 1 164 ? -7.622 10.995 8.717 1.00 84.88 164 ASN A O 1
ATOM 1264 N N . SER A 1 165 ? -9.037 12.746 8.577 1.00 78.69 165 SER A N 1
ATOM 1265 C CA . SER A 1 165 ? -8.016 13.795 8.670 1.00 78.69 165 SER A CA 1
ATOM 1266 C C . SER A 1 165 ? -7.259 13.768 9.996 1.00 78.69 165 SER A C 1
ATOM 1268 O O . SER A 1 165 ? -6.039 13.845 9.998 1.00 78.69 165 SER A O 1
ATOM 1270 N N . LYS A 1 166 ? -7.943 13.562 11.130 1.00 80.12 166 LYS A N 1
ATOM 1271 C CA . LYS A 1 166 ? -7.284 13.513 12.447 1.00 80.12 166 LYS A CA 1
ATOM 1272 C C . LYS A 1 166 ? -6.281 12.357 12.541 1.00 80.12 166 LYS A C 1
ATOM 1274 O O . LYS A 1 166 ? -5.189 12.545 13.068 1.00 80.12 166 LYS A O 1
ATOM 1279 N N . LEU A 1 167 ? -6.633 11.177 12.031 1.00 83.88 167 LEU A N 1
ATOM 1280 C CA . LEU A 1 167 ? -5.731 10.029 11.961 1.00 83.88 167 LEU A CA 1
ATOM 1281 C C . LEU A 1 167 ? -4.565 10.306 11.007 1.00 83.88 167 LEU A C 1
ATOM 1283 O O . LEU A 1 167 ? -3.423 10.030 11.366 1.00 83.88 167 LEU A O 1
ATOM 1287 N N . PHE A 1 168 ? -4.845 10.883 9.836 1.00 79.25 168 PHE A N 1
ATOM 1288 C CA . PHE A 1 168 ? -3.818 11.279 8.874 1.00 79.25 168 PHE A CA 1
ATOM 1289 C C . PHE A 1 168 ? -2.795 12.237 9.506 1.00 79.25 168 PHE A C 1
ATOM 1291 O O . PHE A 1 168 ? -1.617 11.895 9.599 1.00 79.25 168 PHE A O 1
ATOM 1298 N N . ASP A 1 169 ? -3.252 13.366 10.052 1.00 71.44 169 ASP A N 1
ATOM 1299 C CA . ASP A 1 169 ? -2.392 14.428 10.587 1.00 71.44 169 ASP A CA 1
ATOM 1300 C C . ASP A 1 169 ? -1.624 14.001 11.844 1.00 71.44 169 ASP A C 1
ATOM 1302 O O . ASP A 1 169 ? -0.463 14.365 12.033 1.00 71.44 169 ASP A O 1
ATOM 1306 N N . LYS A 1 170 ? -2.280 13.266 12.753 1.00 84.44 170 LYS A N 1
ATOM 1307 C CA . LYS A 1 170 ? -1.733 12.985 14.091 1.00 84.44 170 LYS A CA 1
ATOM 1308 C C . LYS A 1 170 ? -1.022 11.646 14.212 1.00 84.44 170 LYS A C 1
ATOM 1310 O O . LYS A 1 170 ? -0.257 11.465 15.159 1.00 84.44 170 LYS A O 1
ATOM 1315 N N . VAL A 1 171 ? -1.276 10.720 13.292 1.00 89.31 171 VAL A N 1
ATOM 1316 C CA . VAL A 1 171 ? -0.700 9.373 13.324 1.00 89.31 171 VAL A CA 1
ATOM 1317 C C . VAL A 1 171 ? 0.012 9.085 12.013 1.00 89.31 171 VAL A C 1
ATOM 1319 O O . VAL A 1 171 ? 1.232 8.992 12.007 1.00 89.31 171 VAL A O 1
ATOM 1322 N N . THR A 1 172 ? -0.704 8.987 10.896 1.00 92.38 172 THR A N 1
ATOM 1323 C CA . THR A 1 172 ? -0.168 8.399 9.656 1.00 92.38 172 THR A CA 1
ATOM 1324 C C . THR A 1 172 ? 0.994 9.198 9.064 1.00 92.38 172 THR A C 1
ATOM 1326 O O . THR A 1 172 ? 2.019 8.611 8.716 1.00 92.38 172 THR A O 1
ATOM 1329 N N . THR A 1 173 ? 0.904 10.528 9.026 1.00 83.19 173 THR A N 1
ATOM 1330 C CA . THR A 1 173 ? 2.000 11.390 8.550 1.00 83.19 173 THR A CA 1
ATOM 1331 C C . THR A 1 173 ? 3.196 11.356 9.504 1.00 83.19 173 THR A C 1
ATOM 1333 O O . THR A 1 173 ? 4.340 11.225 9.069 1.00 83.19 173 THR A O 1
ATOM 1336 N N . VAL A 1 174 ? 2.950 11.371 10.820 1.00 87.69 174 VAL A N 1
ATOM 1337 C CA . VAL A 1 174 ? 4.010 11.233 11.838 1.00 87.69 174 VAL A CA 1
ATOM 1338 C C . VAL A 1 174 ? 4.746 9.902 11.668 1.00 87.69 174 VAL A C 1
ATOM 1340 O O . VAL A 1 174 ? 5.978 9.865 11.666 1.00 87.69 174 VAL A O 1
ATOM 1343 N N . ARG A 1 175 ? 3.997 8.814 11.465 1.00 97.06 175 ARG A N 1
ATOM 1344 C CA . ARG A 1 175 ? 4.535 7.479 11.197 1.00 97.06 175 ARG A CA 1
ATOM 1345 C C . ARG A 1 175 ? 5.395 7.469 9.939 1.00 97.06 175 ARG A C 1
ATOM 1347 O O . ARG A 1 175 ? 6.519 6.978 10.004 1.00 97.06 175 ARG A O 1
ATOM 1354 N N . ALA A 1 176 ? 4.933 8.067 8.840 1.00 90.12 176 ALA A N 1
ATOM 1355 C CA . ALA A 1 176 ? 5.693 8.124 7.592 1.00 90.12 176 ALA A CA 1
ATOM 1356 C C . ALA A 1 176 ? 7.085 8.754 7.790 1.00 90.12 176 ALA A C 1
ATOM 1358 O O . ALA A 1 176 ? 8.078 8.203 7.313 1.00 90.12 176 ALA A O 1
ATOM 1359 N N . HIS A 1 177 ? 7.192 9.831 8.576 1.00 88.50 177 HIS A N 1
ATOM 1360 C CA . HIS A 1 177 ? 8.485 10.432 8.924 1.00 88.50 177 HIS A CA 1
ATOM 1361 C C . HIS A 1 177 ? 9.327 9.571 9.878 1.00 88.50 177 HIS A C 1
ATOM 1363 O O . HIS A 1 177 ? 10.550 9.509 9.738 1.00 88.50 177 HIS A O 1
ATOM 1369 N N . GLN A 1 178 ? 8.711 8.879 10.840 1.00 93.31 178 GLN A N 1
ATOM 1370 C CA . GLN A 1 178 ? 9.431 7.990 11.761 1.00 93.31 178 GLN A CA 1
ATOM 1371 C C . GLN A 1 178 ? 10.070 6.790 11.047 1.00 93.31 178 GLN A C 1
ATOM 1373 O O . GLN A 1 178 ? 11.157 6.364 11.446 1.00 93.31 178 GLN A O 1
ATOM 1378 N N . LEU A 1 179 ? 9.460 6.298 9.961 1.00 93.31 179 LEU A N 1
ATOM 1379 C CA . LEU A 1 179 ? 9.992 5.192 9.154 1.00 93.31 179 LEU A CA 1
ATOM 1380 C C . LEU A 1 179 ? 11.365 5.475 8.531 1.00 93.31 179 LEU A C 1
ATOM 1382 O O . LEU A 1 179 ? 12.075 4.533 8.180 1.00 93.31 179 LEU A O 1
ATOM 1386 N N . ILE A 1 180 ? 11.759 6.748 8.421 1.00 90.69 180 ILE A N 1
ATOM 1387 C CA . ILE A 1 180 ? 13.094 7.142 7.951 1.00 90.69 180 ILE A CA 1
ATOM 1388 C C . ILE A 1 180 ? 14.175 6.628 8.914 1.00 90.69 180 ILE A C 1
ATOM 1390 O O . ILE A 1 180 ? 15.248 6.223 8.473 1.00 90.69 180 ILE A O 1
ATOM 1394 N N . LYS A 1 181 ? 13.892 6.646 10.224 1.00 91.44 181 LYS A N 1
ATOM 1395 C CA . LYS A 1 181 ? 14.834 6.254 11.285 1.00 91.44 181 LYS A CA 1
ATOM 1396 C C . LYS A 1 181 ? 14.578 4.841 11.803 1.00 91.44 181 LYS A C 1
ATOM 1398 O O . LYS A 1 181 ? 15.527 4.118 12.077 1.00 91.44 181 LYS A O 1
ATOM 1403 N N . ASN A 1 182 ? 13.310 4.455 11.937 1.00 91.25 182 ASN A N 1
ATOM 1404 C CA . ASN A 1 182 ? 12.899 3.148 12.435 1.00 91.25 182 ASN A CA 1
ATOM 1405 C C . ASN A 1 182 ? 11.827 2.557 11.514 1.00 91.25 182 ASN A C 1
ATOM 1407 O O . ASN A 1 182 ? 10.640 2.860 11.653 1.00 91.25 182 ASN A O 1
ATOM 1411 N N . TYR A 1 183 ? 12.246 1.714 10.567 1.00 93.81 183 TYR A N 1
ATOM 1412 C CA . TYR A 1 183 ? 11.337 1.009 9.664 1.00 93.81 183 TYR A CA 1
ATOM 1413 C C . TYR A 1 183 ? 10.730 -0.222 10.362 1.00 93.81 183 TYR A C 1
ATOM 1415 O O . TYR A 1 183 ? 11.070 -1.365 10.065 1.00 93.81 183 TYR A O 1
ATOM 1423 N N . SER A 1 184 ? 9.858 0.033 11.335 1.00 94.06 184 SER A N 1
ATOM 1424 C CA . SER A 1 184 ? 9.176 -0.971 12.155 1.00 94.06 184 SER A CA 1
ATOM 1425 C C . SER A 1 184 ? 7.799 -0.460 12.571 1.00 94.06 184 SER A C 1
ATOM 1427 O O . SER A 1 184 ? 7.591 0.750 12.701 1.00 94.06 184 SER A O 1
ATOM 1429 N N . HIS A 1 185 ? 6.865 -1.381 12.812 1.00 95.00 185 HIS A N 1
ATOM 1430 C CA . HIS A 1 185 ? 5.585 -1.080 13.460 1.00 95.00 185 HIS A CA 1
ATOM 1431 C C . HIS A 1 185 ? 5.737 -0.811 14.963 1.00 95.00 185 HIS A C 1
ATOM 1433 O O . HIS A 1 185 ? 4.909 -0.113 15.549 1.00 95.00 185 HIS A O 1
ATOM 1439 N N . PHE A 1 186 ? 6.790 -1.360 15.570 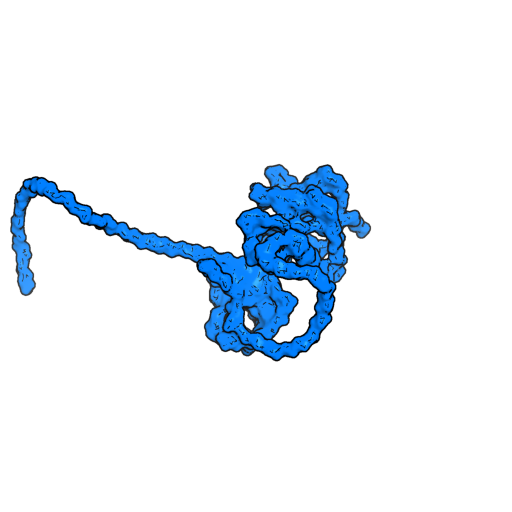1.00 94.94 186 PHE A N 1
ATOM 1440 C CA . PHE A 1 186 ? 7.002 -1.363 17.011 1.00 94.94 186 PHE A CA 1
ATOM 1441 C C . PHE A 1 186 ? 8.213 -0.522 17.414 1.00 94.94 186 PHE A C 1
ATOM 1443 O O . PHE A 1 186 ? 9.171 -0.368 16.643 1.00 94.94 186 PHE A O 1
ATOM 1450 N N . ASP A 1 187 ? 8.154 0.039 18.618 1.00 92.12 187 ASP A N 1
ATOM 1451 C CA . ASP A 1 187 ? 9.287 0.712 19.245 1.00 92.12 187 ASP A CA 1
ATOM 1452 C C . ASP A 1 187 ? 10.269 -0.291 19.884 1.00 92.12 187 ASP A C 1
ATOM 1454 O O . ASP A 1 187 ? 10.130 -1.508 19.751 1.00 92.12 187 ASP A O 1
ATOM 1458 N N . ALA A 1 188 ? 11.288 0.227 20.576 1.00 94.50 188 ALA A N 1
ATOM 1459 C CA . ALA A 1 188 ? 12.296 -0.594 21.248 1.00 94.50 188 ALA A CA 1
ATOM 1460 C C . ALA A 1 188 ? 11.739 -1.432 22.418 1.00 94.50 188 ALA A C 1
ATOM 1462 O O . ALA A 1 188 ? 12.377 -2.402 22.819 1.00 94.50 188 ALA A O 1
ATOM 1463 N N . HIS A 1 189 ? 10.562 -1.082 22.945 1.00 94.88 189 HIS A N 1
ATOM 1464 C CA . HIS A 1 189 ? 9.871 -1.789 24.026 1.00 94.88 189 HIS A CA 1
ATOM 1465 C C . HIS A 1 189 ? 8.735 -2.678 23.499 1.00 94.88 189 HIS A C 1
ATOM 1467 O O . HIS A 1 189 ? 7.934 -3.187 24.279 1.00 94.88 189 HIS A O 1
ATOM 1473 N N . ASN A 1 190 ? 8.673 -2.891 22.180 1.00 94.25 190 ASN A N 1
ATOM 1474 C CA . ASN A 1 190 ? 7.651 -3.681 21.500 1.00 94.25 190 ASN A CA 1
ATOM 1475 C C . ASN A 1 190 ? 6.223 -3.097 21.601 1.00 94.25 190 ASN A C 1
ATOM 1477 O O . ASN A 1 190 ? 5.240 -3.819 21.416 1.00 94.25 190 ASN A O 1
ATOM 1481 N N . HIS A 1 191 ? 6.084 -1.792 21.853 1.00 94.44 191 HIS A N 1
ATOM 1482 C CA . HIS A 1 191 ? 4.798 -1.101 21.783 1.00 94.44 191 HIS A CA 1
ATOM 1483 C C . HIS A 1 191 ? 4.443 -0.740 20.340 1.00 94.44 191 HIS A C 1
ATOM 1485 O O . HIS A 1 191 ? 5.302 -0.356 19.541 1.00 94.44 191 HIS A O 1
ATOM 1491 N N . PHE A 1 192 ? 3.163 -0.877 19.986 1.00 96.50 192 PHE A N 1
ATOM 1492 C CA . PHE A 1 192 ? 2.684 -0.556 18.645 1.00 96.50 192 PHE A CA 1
ATOM 1493 C C . PHE A 1 192 ? 2.574 0.964 18.469 1.00 96.50 192 PHE A C 1
ATOM 1495 O O . PHE A 1 192 ? 1.606 1.589 18.901 1.00 96.50 192 PHE A O 1
ATOM 1502 N N . ILE A 1 193 ? 3.534 1.553 17.750 1.00 97.00 193 ILE A N 1
ATOM 1503 C CA . ILE A 1 193 ? 3.733 3.010 17.693 1.00 97.00 193 ILE A CA 1
ATOM 1504 C C . ILE A 1 193 ? 2.480 3.751 17.201 1.00 97.00 193 ILE A C 1
ATOM 1506 O O . ILE A 1 193 ? 2.153 4.832 17.693 1.00 97.00 193 ILE A O 1
ATOM 1510 N N . ALA A 1 194 ? 1.757 3.195 16.223 1.00 96.12 194 ALA A N 1
ATOM 1511 C CA . ALA A 1 194 ? 0.545 3.834 15.709 1.00 96.12 194 ALA A CA 1
ATOM 1512 C C . ALA A 1 194 ? -0.575 3.890 16.760 1.00 96.12 194 ALA A C 1
ATOM 1514 O O . ALA A 1 194 ? -1.305 4.882 16.815 1.00 96.12 194 ALA A O 1
ATOM 1515 N N . ALA A 1 195 ? -0.696 2.857 17.601 1.00 95.25 195 ALA A N 1
ATOM 1516 C CA . ALA A 1 195 ? -1.651 2.831 18.704 1.00 95.25 195 ALA A CA 1
ATOM 1517 C C . ALA A 1 195 ? -1.282 3.847 19.786 1.00 95.25 195 ALA A C 1
ATOM 1519 O O . ALA A 1 195 ? -2.160 4.600 20.211 1.00 95.25 195 ALA A O 1
ATOM 1520 N N . ASP A 1 196 ? -0.001 3.952 20.141 1.00 95.81 196 ASP A N 1
ATOM 1521 C CA . ASP A 1 196 ? 0.476 4.937 21.118 1.00 95.81 196 ASP A CA 1
ATOM 1522 C C . ASP A 1 196 ? 0.235 6.372 20.634 1.00 95.81 196 ASP A C 1
ATOM 1524 O O . ASP A 1 196 ? -0.257 7.224 21.379 1.00 95.81 196 ASP A O 1
ATOM 1528 N N . LEU A 1 197 ? 0.516 6.652 19.354 1.00 95.56 197 LEU A N 1
ATOM 1529 C CA . LEU A 1 197 ? 0.221 7.949 18.741 1.00 95.56 197 LEU A CA 1
ATOM 1530 C C . LEU A 1 197 ? -1.284 8.236 18.727 1.00 95.56 197 LEU A C 1
ATOM 1532 O O . LEU A 1 197 ? -1.692 9.362 19.027 1.00 95.56 197 LEU A O 1
ATOM 1536 N N . ALA A 1 198 ? -2.118 7.246 18.407 1.00 93.81 198 ALA A N 1
ATOM 1537 C CA . ALA A 1 198 ? -3.568 7.403 18.428 1.00 93.81 198 ALA A CA 1
ATOM 1538 C C . ALA A 1 198 ? -4.084 7.700 19.848 1.00 93.81 198 ALA A C 1
ATOM 1540 O O . ALA A 1 198 ? -4.847 8.653 20.035 1.00 93.81 198 ALA A O 1
ATOM 1541 N N . GLN A 1 199 ? -3.607 6.961 20.854 1.00 94.62 199 GLN A N 1
ATOM 1542 C CA . GLN A 1 199 ? -3.961 7.154 22.262 1.00 94.62 199 GLN A CA 1
ATOM 1543 C C . GLN A 1 199 ? -3.515 8.528 22.771 1.00 94.62 199 GLN A C 1
ATOM 1545 O O . GLN A 1 199 ? -4.328 9.274 23.324 1.00 94.62 199 GLN A O 1
ATOM 1550 N N . LYS A 1 200 ? -2.263 8.923 22.503 1.00 95.62 200 LYS A N 1
ATOM 1551 C CA . LYS A 1 200 ? -1.723 10.246 22.858 1.00 95.62 200 LYS A CA 1
ATOM 1552 C C . LYS A 1 200 ? -2.564 11.389 22.285 1.00 95.62 200 LYS A C 1
ATOM 1554 O O . LYS A 1 200 ? -2.734 12.420 22.932 1.00 95.62 200 LYS A O 1
ATOM 1559 N N . ASN A 1 201 ? -3.121 11.205 21.088 1.00 91.88 201 ASN A N 1
ATOM 1560 C CA . ASN A 1 201 ? -3.964 12.196 20.414 1.00 91.88 201 ASN A CA 1
ATOM 1561 C C . ASN A 1 201 ? -5.470 12.027 20.691 1.00 91.88 201 ASN A C 1
ATOM 1563 O O . ASN A 1 201 ? -6.296 12.676 20.030 1.00 91.88 201 ASN A O 1
ATOM 1567 N N . LYS A 1 202 ? -5.839 11.187 21.669 1.00 94.12 202 LYS A N 1
ATOM 1568 C CA . LYS A 1 202 ? -7.228 10.924 22.071 1.00 94.12 202 LYS A CA 1
ATOM 1569 C C . LYS A 1 202 ? -8.089 10.539 20.859 1.00 94.12 202 LYS A C 1
ATOM 1571 O O . LYS A 1 202 ? -9.124 11.155 20.583 1.00 94.12 202 LYS A O 1
ATOM 1576 N N . ILE A 1 203 ? -7.585 9.617 20.040 1.00 88.50 203 ILE A N 1
ATOM 1577 C CA . ILE A 1 203 ? -8.319 9.017 18.924 1.00 88.50 203 ILE A CA 1
ATOM 1578 C C . ILE A 1 203 ? -8.913 7.711 19.439 1.00 88.50 203 ILE A C 1
ATOM 1580 O O . ILE A 1 203 ? -8.181 6.771 19.732 1.00 88.50 203 ILE A O 1
ATOM 1584 N N . ASN A 1 204 ? -10.239 7.665 19.547 1.00 88.75 204 ASN A N 1
ATOM 1585 C CA . ASN A 1 204 ? -10.958 6.466 19.960 1.00 88.75 204 ASN A CA 1
ATOM 1586 C C . ASN A 1 204 ? -11.127 5.532 18.759 1.00 88.75 204 ASN A C 1
ATOM 1588 O O . ASN A 1 204 ? -11.575 5.960 17.692 1.00 88.75 204 ASN A O 1
ATOM 1592 N N . TYR A 1 205 ? -10.781 4.263 18.940 1.00 90.44 205 TYR A N 1
ATOM 1593 C CA . TYR A 1 205 ? -10.914 3.232 17.920 1.00 90.44 205 TYR A CA 1
ATOM 1594 C C . TYR A 1 205 ? -11.293 1.899 18.567 1.00 90.44 205 TYR A C 1
ATOM 1596 O O . TYR A 1 205 ? -10.816 1.562 19.647 1.00 90.44 205 TYR A O 1
ATOM 1604 N N . SER A 1 206 ? -12.132 1.117 17.891 1.00 91.06 206 SER A N 1
ATOM 1605 C CA . SER A 1 206 ? -12.402 -0.276 18.271 1.00 91.06 206 SER A CA 1
ATOM 1606 C C . SER A 1 206 ? -11.353 -1.235 17.709 1.00 91.06 206 SER A C 1
ATOM 1608 O O . SER A 1 206 ? -11.142 -2.329 18.229 1.00 91.06 206 SER A O 1
ATOM 1610 N N . LYS A 1 207 ? -10.690 -0.817 16.630 1.00 93.62 207 LYS A N 1
ATOM 1611 C CA . LYS A 1 207 ? -9.583 -1.519 15.993 1.00 93.62 207 LYS A CA 1
ATOM 1612 C C . LYS A 1 207 ? -8.673 -0.513 15.305 1.00 93.62 207 LYS A C 1
ATOM 1614 O O . LYS A 1 207 ? -9.174 0.417 14.681 1.00 93.62 207 LYS A O 1
ATOM 1619 N N . LEU A 1 208 ? -7.366 -0.741 15.373 1.00 96.00 208 LEU A N 1
ATOM 1620 C CA . LEU A 1 208 ? -6.357 -0.022 14.604 1.00 96.00 208 LEU A CA 1
ATOM 1621 C C . LEU A 1 208 ? -5.387 -1.034 13.996 1.00 96.00 208 LEU A C 1
ATOM 1623 O O . LEU A 1 208 ? -5.004 -2.006 14.644 1.00 96.00 208 LEU A O 1
ATOM 1627 N N . SER A 1 209 ? -5.001 -0.811 12.747 1.00 97.12 209 SER A N 1
ATOM 1628 C CA . SER A 1 209 ? -3.975 -1.592 12.057 1.00 97.12 209 SER A CA 1
ATOM 1629 C C . SER A 1 209 ? -3.137 -0.692 11.154 1.00 97.12 209 SER A C 1
ATOM 1631 O O . SER A 1 209 ? -3.571 0.400 10.777 1.00 97.12 209 SER A O 1
ATOM 1633 N N . GLU A 1 210 ? -1.922 -1.130 10.838 1.00 98.12 210 GLU A N 1
ATOM 1634 C CA . GLU A 1 210 ? -0.957 -0.380 10.036 1.00 98.12 210 GLU A CA 1
ATOM 1635 C C . GLU A 1 210 ? -0.354 -1.276 8.953 1.00 98.12 210 GLU A C 1
ATOM 1637 O O . GLU A 1 210 ? 0.006 -2.422 9.216 1.00 98.12 210 GLU A O 1
ATOM 1642 N N . ASN A 1 211 ? -0.205 -0.721 7.754 1.00 98.25 211 ASN A N 1
ATOM 1643 C CA . ASN A 1 211 ? 0.647 -1.254 6.701 1.00 98.25 211 ASN A CA 1
ATOM 1644 C C . ASN A 1 211 ? 1.758 -0.241 6.414 1.00 98.25 211 ASN A C 1
ATOM 1646 O O . ASN A 1 211 ? 1.466 0.953 6.317 1.00 98.25 211 ASN A O 1
ATOM 1650 N N . ILE A 1 212 ? 3.000 -0.710 6.252 1.00 96.44 212 ILE A N 1
ATOM 1651 C CA . ILE A 1 212 ? 4.149 0.141 5.899 1.00 96.44 212 ILE A CA 1
ATOM 1652 C C . ILE A 1 212 ? 4.918 -0.412 4.697 1.00 96.44 212 ILE A C 1
ATOM 1654 O O . ILE A 1 212 ? 5.183 -1.613 4.601 1.00 96.44 212 ILE A O 1
ATOM 1658 N N . ALA A 1 213 ? 5.297 0.466 3.771 1.00 90.81 213 ALA A N 1
ATOM 1659 C CA . ALA A 1 213 ? 6.021 0.107 2.558 1.00 90.81 213 ALA A CA 1
ATOM 1660 C C . ALA A 1 213 ? 7.174 1.072 2.290 1.00 90.81 213 ALA A C 1
ATOM 1662 O O . ALA A 1 213 ? 7.084 2.279 2.520 1.00 90.81 213 ALA A O 1
ATOM 1663 N N . LYS A 1 214 ? 8.244 0.510 1.722 1.00 87.62 214 LYS A N 1
ATOM 1664 C CA . LYS A 1 214 ? 9.385 1.236 1.171 1.00 87.62 214 LYS A CA 1
ATOM 1665 C C . LYS A 1 214 ? 9.504 0.973 -0.327 1.00 87.62 214 LYS A C 1
ATOM 1667 O O . LYS A 1 214 ? 9.547 -0.185 -0.774 1.00 87.62 214 LYS A O 1
ATOM 1672 N N . ASN A 1 215 ? 9.582 2.050 -1.100 1.00 86.56 215 ASN A N 1
ATOM 1673 C CA . ASN A 1 215 ? 9.636 2.051 -2.560 1.00 86.56 215 ASN A CA 1
ATOM 1674 C C . ASN A 1 215 ? 10.668 3.076 -3.063 1.00 86.56 215 ASN A C 1
ATOM 1676 O O . ASN A 1 215 ? 11.218 3.853 -2.290 1.00 86.56 215 ASN A O 1
ATOM 1680 N N . ASN A 1 216 ? 10.926 3.076 -4.372 1.00 82.19 216 ASN A N 1
ATOM 1681 C CA . ASN A 1 216 ? 11.687 4.132 -5.042 1.00 82.19 216 ASN A CA 1
ATOM 1682 C C . ASN A 1 216 ? 10.732 4.947 -5.915 1.00 82.19 216 ASN A C 1
ATOM 1684 O O . ASN A 1 216 ? 9.857 4.360 -6.560 1.00 82.19 216 ASN A O 1
ATOM 1688 N N . PHE A 1 217 ? 10.918 6.264 -5.966 1.00 76.81 217 PHE A N 1
ATOM 1689 C CA . PHE A 1 217 ? 10.192 7.111 -6.906 1.00 76.81 217 PHE A CA 1
ATOM 1690 C C . PHE A 1 217 ? 10.791 6.983 -8.312 1.00 76.81 217 PHE A C 1
ATOM 1692 O O . PHE A 1 217 ? 12.008 6.939 -8.481 1.00 76.81 217 PHE A O 1
ATOM 1699 N N . ASN A 1 218 ? 9.929 6.876 -9.322 1.00 76.25 218 ASN A N 1
ATOM 1700 C CA . ASN A 1 218 ? 10.297 6.694 -10.728 1.00 76.25 218 ASN A CA 1
ATOM 1701 C C . ASN A 1 218 ? 9.694 7.777 -11.642 1.00 76.25 218 ASN A C 1
ATOM 1703 O O . ASN A 1 218 ? 9.535 7.518 -12.837 1.00 76.25 218 ASN A O 1
ATOM 1707 N N . ASP A 1 219 ? 9.370 8.945 -11.078 1.00 73.56 219 ASP A N 1
ATOM 1708 C CA . ASP A 1 219 ? 8.767 10.109 -11.746 1.00 73.56 219 ASP A CA 1
ATOM 1709 C C . ASP A 1 219 ? 7.317 9.914 -12.233 1.00 73.56 219 ASP A C 1
ATOM 1711 O O . ASP A 1 219 ? 6.812 10.695 -13.038 1.00 73.56 219 ASP A O 1
ATOM 1715 N N . ASP A 1 220 ? 6.616 8.898 -11.715 1.00 84.81 220 ASP A N 1
ATOM 1716 C CA . ASP A 1 220 ? 5.200 8.636 -11.999 1.00 84.81 220 ASP A CA 1
ATOM 1717 C C . ASP A 1 220 ? 4.434 8.269 -10.716 1.00 84.81 220 ASP A C 1
ATOM 1719 O O . ASP A 1 220 ? 4.538 7.162 -10.179 1.00 84.81 220 ASP A O 1
ATOM 1723 N N . ASN A 1 221 ? 3.615 9.214 -10.250 1.00 82.81 221 ASN A N 1
ATOM 1724 C CA . ASN A 1 221 ? 2.805 9.090 -9.038 1.00 82.81 221 ASN A CA 1
ATOM 1725 C C . ASN A 1 221 ? 1.797 7.927 -9.102 1.00 82.81 221 ASN A C 1
ATOM 1727 O O . ASN A 1 221 ? 1.627 7.195 -8.126 1.00 82.81 221 ASN A O 1
ATOM 1731 N N . ILE A 1 222 ? 1.146 7.701 -10.247 1.00 84.75 222 ILE A N 1
ATOM 1732 C CA . ILE A 1 222 ? 0.126 6.649 -10.378 1.00 84.75 222 ILE A CA 1
ATOM 1733 C C . ILE A 1 222 ? 0.785 5.27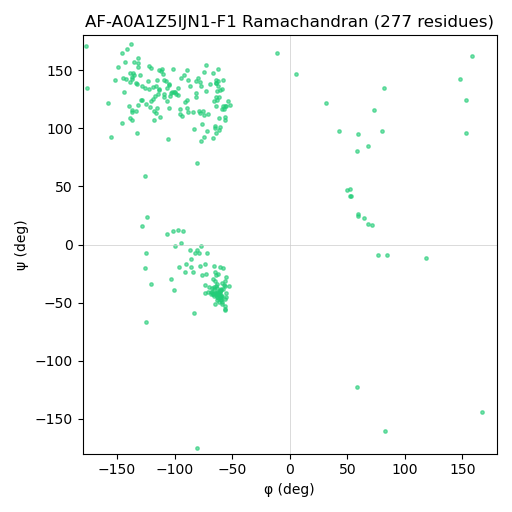2 -10.425 1.00 84.75 222 ILE A C 1
ATOM 1735 O O . ILE A 1 222 ? 0.318 4.332 -9.774 1.00 84.75 222 ILE A O 1
ATOM 1739 N N . SER A 1 223 ? 1.892 5.146 -11.158 1.00 80.69 223 SER A N 1
ATOM 1740 C CA . SER A 1 223 ? 2.671 3.907 -11.169 1.00 80.69 223 SER A CA 1
ATOM 1741 C C . SER A 1 223 ? 3.219 3.573 -9.784 1.00 80.69 223 SER A C 1
ATOM 1743 O O . SER A 1 223 ? 3.144 2.411 -9.376 1.00 80.69 223 SER A O 1
ATOM 1745 N N . LEU A 1 224 ? 3.701 4.573 -9.040 1.00 84.12 224 LEU A N 1
ATOM 1746 C CA . LEU A 1 224 ? 4.153 4.403 -7.662 1.00 84.12 224 LEU A CA 1
ATOM 1747 C C . LEU A 1 224 ? 3.019 3.923 -6.742 1.00 84.12 224 LEU A C 1
ATOM 1749 O O . LEU A 1 224 ? 3.196 2.916 -6.055 1.00 84.12 224 LEU A O 1
ATOM 1753 N N . ALA A 1 225 ? 1.851 4.572 -6.768 1.00 84.56 225 ALA A N 1
ATOM 1754 C CA . ALA A 1 225 ? 0.689 4.165 -5.973 1.00 84.56 225 ALA A CA 1
ATOM 1755 C C . ALA A 1 225 ? 0.287 2.708 -6.254 1.00 84.56 225 ALA A C 1
ATOM 1757 O O . ALA A 1 225 ? 0.111 1.901 -5.340 1.00 84.56 225 ALA A O 1
ATOM 1758 N N . ASN A 1 226 ? 0.212 2.332 -7.533 1.00 80.44 226 ASN A N 1
ATOM 1759 C CA . ASN A 1 226 ? -0.124 0.967 -7.926 1.00 80.44 226 ASN A CA 1
ATOM 1760 C C . ASN A 1 226 ? 0.935 -0.048 -7.459 1.00 80.44 226 ASN A C 1
ATOM 1762 O O . ASN A 1 226 ? 0.580 -1.173 -7.108 1.00 80.44 226 ASN A O 1
ATOM 1766 N N . ALA A 1 227 ? 2.217 0.330 -7.457 1.00 79.31 227 ALA A N 1
ATOM 1767 C CA . ALA A 1 227 ? 3.303 -0.525 -6.987 1.00 79.31 227 ALA A CA 1
ATOM 1768 C C . ALA A 1 227 ? 3.290 -0.706 -5.462 1.00 79.31 227 ALA A C 1
ATOM 1770 O O . ALA A 1 227 ? 3.487 -1.820 -4.977 1.00 79.31 227 ALA A O 1
ATOM 1771 N N . ILE A 1 228 ? 3.019 0.364 -4.707 1.00 87.44 228 ILE A N 1
ATOM 1772 C CA . ILE A 1 228 ? 2.810 0.305 -3.253 1.00 87.44 228 ILE A CA 1
ATOM 1773 C C . ILE A 1 228 ? 1.640 -0.634 -2.939 1.00 87.44 228 ILE A C 1
ATOM 1775 O O . ILE A 1 228 ? 1.791 -1.585 -2.174 1.00 87.44 228 ILE A O 1
ATOM 1779 N N . PHE A 1 229 ? 0.490 -0.431 -3.588 1.00 86.25 229 PHE A N 1
ATOM 1780 C CA . PHE A 1 229 ? -0.684 -1.276 -3.379 1.00 86.25 229 PHE A CA 1
ATOM 1781 C C . PHE A 1 229 ? -0.422 -2.744 -3.737 1.00 86.25 229 PHE A C 1
ATOM 1783 O O . PHE A 1 229 ? -0.857 -3.646 -3.021 1.00 86.25 229 PHE A O 1
ATOM 1790 N N . TYR A 1 230 ? 0.294 -2.997 -4.837 1.00 80.88 230 TYR A N 1
ATOM 1791 C CA . TYR A 1 230 ? 0.629 -4.353 -5.260 1.00 80.88 230 TYR A CA 1
ATOM 1792 C C . TYR A 1 230 ? 1.424 -5.099 -4.186 1.00 80.88 230 TYR A C 1
ATOM 1794 O O . TYR A 1 230 ? 1.078 -6.239 -3.876 1.00 80.88 230 TYR A O 1
ATOM 1802 N N . LYS A 1 231 ? 2.420 -4.441 -3.579 1.00 79.38 231 LYS A N 1
ATOM 1803 C CA . LYS A 1 231 ? 3.183 -5.007 -2.461 1.00 79.38 231 LYS A CA 1
ATOM 1804 C C . LYS A 1 231 ? 2.271 -5.410 -1.310 1.00 79.38 231 LYS A C 1
ATOM 1806 O O . LYS A 1 231 ? 2.267 -6.567 -0.925 1.00 79.38 231 LYS A O 1
ATOM 1811 N N . TYR A 1 232 ? 1.418 -4.505 -0.836 1.00 86.38 232 TYR A N 1
ATOM 1812 C CA . TYR A 1 232 ? 0.518 -4.827 0.274 1.00 86.38 232 TYR A CA 1
ATOM 1813 C C . TYR A 1 232 ? -0.494 -5.931 -0.028 1.00 86.38 232 TYR A C 1
ATOM 1815 O O . TYR A 1 232 ? -0.890 -6.666 0.870 1.00 86.38 232 TYR A O 1
ATOM 1823 N N . PHE A 1 233 ? -0.981 -6.018 -1.266 1.00 80.44 233 PHE A N 1
ATOM 1824 C CA . PHE A 1 233 ? -2.150 -6.843 -1.558 1.00 80.44 233 PHE A CA 1
ATOM 1825 C C . PHE A 1 233 ? -1.820 -8.181 -2.229 1.00 80.44 233 PHE A C 1
ATOM 1827 O O . PHE A 1 233 ? -2.565 -9.152 -2.069 1.00 80.44 233 PHE A O 1
ATOM 1834 N N . TYR A 1 234 ? -0.736 -8.243 -3.001 1.00 68.12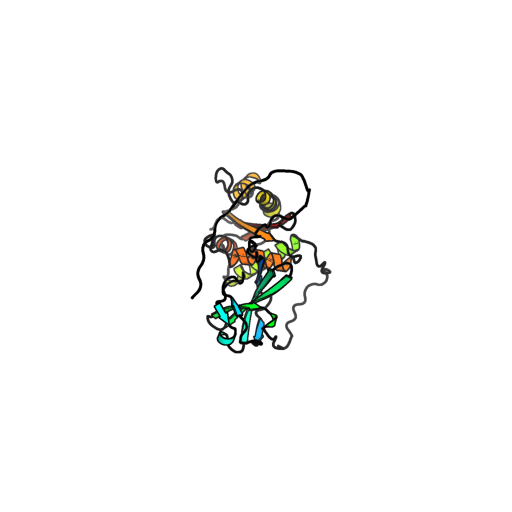 234 TYR A N 1
ATOM 1835 C CA . TYR A 1 234 ? -0.395 -9.397 -3.838 1.00 68.12 234 TYR A CA 1
ATOM 1836 C C . TYR A 1 234 ? 1.013 -9.945 -3.590 1.00 68.12 234 TYR A C 1
ATOM 1838 O O . TYR A 1 234 ? 1.250 -11.104 -3.922 1.00 68.12 234 TYR A O 1
ATOM 1846 N N . ASP A 1 235 ? 1.917 -9.160 -3.001 1.00 70.88 235 ASP A N 1
ATOM 1847 C CA . ASP A 1 235 ? 3.307 -9.541 -2.722 1.00 70.88 235 ASP A CA 1
ATOM 1848 C C . ASP A 1 235 ? 3.634 -9.337 -1.236 1.00 70.88 235 ASP A C 1
ATOM 1850 O O . ASP A 1 2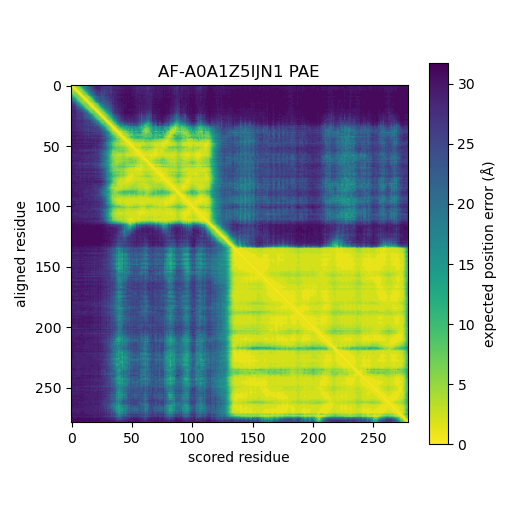35 ? 4.493 -8.549 -0.846 1.00 70.88 235 ASP A O 1
ATOM 1854 N N . ASP A 1 236 ? 2.854 -10.036 -0.408 1.00 73.38 236 ASP A N 1
ATOM 1855 C CA . ASP A 1 236 ? 2.785 -9.837 1.042 1.00 73.38 236 ASP A CA 1
ATOM 1856 C C . ASP A 1 236 ? 2.965 -11.142 1.839 1.00 73.38 236 ASP A C 1
ATOM 1858 O O . ASP A 1 236 ? 2.646 -11.245 3.024 1.00 73.38 236 ASP A O 1
ATOM 1862 N N . ALA A 1 237 ? 3.469 -12.190 1.183 1.00 64.31 237 ALA A N 1
ATOM 1863 C CA . ALA A 1 237 ? 3.651 -13.495 1.815 1.00 64.31 237 ALA A CA 1
ATOM 1864 C C . ALA A 1 237 ? 4.579 -13.424 3.044 1.00 64.31 237 ALA A C 1
ATOM 1866 O O . ALA A 1 237 ? 4.339 -14.119 4.028 1.00 64.31 237 ALA A O 1
ATOM 1867 N N . ALA A 1 238 ? 5.583 -12.537 3.023 1.00 64.75 238 ALA A N 1
ATOM 1868 C CA . ALA A 1 238 ? 6.520 -12.340 4.130 1.00 64.75 238 ALA A CA 1
ATOM 1869 C C . ALA A 1 238 ? 5.866 -11.796 5.416 1.00 64.75 238 ALA A C 1
ATOM 1871 O O . ALA A 1 238 ? 6.396 -12.022 6.497 1.00 64.75 238 ALA A O 1
ATOM 1872 N N . SER A 1 239 ? 4.712 -11.124 5.325 1.00 71.69 239 SER A N 1
ATOM 1873 C CA . SER A 1 239 ? 3.938 -10.679 6.497 1.00 71.69 239 SER A CA 1
ATOM 1874 C C . SER A 1 239 ? 2.800 -11.646 6.856 1.00 71.69 239 SER A C 1
ATOM 1876 O O . SER A 1 239 ? 1.892 -11.303 7.615 1.00 71.69 239 SER A O 1
ATOM 1878 N N . ASN A 1 240 ? 2.797 -12.852 6.273 1.00 79.12 240 ASN A N 1
ATOM 1879 C CA . ASN A 1 240 ? 1.674 -13.787 6.340 1.00 79.12 240 ASN A CA 1
ATOM 1880 C C . ASN A 1 240 ? 0.344 -13.136 5.892 1.00 79.12 240 ASN A C 1
ATOM 1882 O O . ASN A 1 240 ? -0.723 -13.325 6.504 1.00 79.12 240 ASN A O 1
ATOM 1886 N N . TRP A 1 241 ? 0.423 -12.345 4.815 1.00 83.06 241 TRP A N 1
ATOM 1887 C CA . TRP A 1 241 ? -0.694 -11.597 4.235 1.00 83.06 241 TRP A CA 1
ATOM 1888 C C . TRP A 1 241 ? -1.343 -10.599 5.207 1.00 83.06 241 TRP A C 1
ATOM 1890 O O . TRP A 1 241 ? -2.542 -10.317 5.098 1.00 83.06 241 TRP A O 1
ATOM 1900 N N . GLY A 1 242 ? -0.588 -10.108 6.193 1.00 83.88 242 GLY A N 1
ATOM 1901 C CA . GLY A 1 242 ? -1.068 -9.180 7.212 1.00 83.88 242 GLY A CA 1
ATOM 1902 C C . GLY A 1 242 ? -1.579 -7.874 6.607 1.00 83.88 242 GLY A C 1
ATOM 1903 O O . GLY A 1 242 ? -2.674 -7.424 6.951 1.00 83.88 242 GLY A O 1
ATOM 1904 N N . HIS A 1 243 ? -0.868 -7.319 5.624 1.00 93.12 243 HIS A N 1
ATOM 1905 C CA . HIS A 1 243 ? -1.270 -6.070 4.985 1.00 93.12 243 HIS A CA 1
ATOM 1906 C C . HIS A 1 243 ? -2.566 -6.228 4.189 1.00 93.12 243 HIS A C 1
ATOM 1908 O O . HIS A 1 243 ? -3.468 -5.386 4.278 1.00 93.12 243 HIS A O 1
ATOM 1914 N N . LYS A 1 244 ? -2.696 -7.335 3.447 1.00 91.31 244 LYS A N 1
ATOM 1915 C CA . LYS A 1 244 ? -3.930 -7.669 2.723 1.00 91.31 244 LYS A CA 1
ATOM 1916 C C . LYS A 1 244 ? -5.114 -7.847 3.676 1.00 91.31 244 LYS A C 1
ATOM 1918 O O . LYS A 1 244 ? -6.204 -7.357 3.376 1.00 91.31 244 LYS A O 1
ATOM 1923 N N . LYS A 1 245 ? -4.914 -8.532 4.808 1.00 93.69 245 LYS A N 1
ATOM 1924 C CA . LYS A 1 245 ? -5.950 -8.722 5.839 1.00 93.69 245 LYS A CA 1
ATOM 1925 C C . LYS A 1 245 ? -6.432 -7.379 6.390 1.00 93.69 245 LYS A C 1
ATOM 1927 O O . LYS A 1 245 ? -7.639 -7.179 6.453 1.00 93.69 245 LYS A O 1
ATOM 1932 N N . ASN A 1 246 ? -5.523 -6.446 6.677 1.00 96.81 246 ASN A N 1
ATOM 1933 C CA . ASN A 1 246 ? -5.876 -5.096 7.131 1.00 96.81 246 ASN A CA 1
ATOM 1934 C C . ASN A 1 246 ? -6.716 -4.336 6.085 1.00 96.81 246 ASN A C 1
ATOM 1936 O O . ASN A 1 246 ? -7.756 -3.771 6.416 1.00 96.81 246 ASN A O 1
ATOM 1940 N N . ILE A 1 247 ? -6.323 -4.389 4.802 1.00 95.94 247 ILE A N 1
ATOM 1941 C CA . ILE A 1 247 ? -7.051 -3.737 3.692 1.00 95.94 247 ILE A CA 1
ATOM 1942 C C . ILE A 1 247 ? -8.493 -4.254 3.568 1.00 95.94 247 ILE A C 1
ATOM 1944 O O . ILE A 1 247 ? -9.410 -3.485 3.266 1.00 95.94 247 ILE A O 1
ATOM 1948 N N . LEU A 1 248 ? -8.697 -5.558 3.765 1.00 94.62 248 LEU A N 1
ATOM 1949 C CA . LEU A 1 248 ? -9.986 -6.231 3.581 1.00 94.62 248 LEU A CA 1
ATOM 1950 C C . LEU A 1 248 ? -10.810 -6.357 4.868 1.00 94.62 248 LEU A C 1
ATOM 1952 O O . LEU A 1 248 ? -11.904 -6.917 4.823 1.00 94.62 248 LEU A O 1
ATOM 1956 N N . ASP A 1 249 ? -10.320 -5.845 5.997 1.00 95.06 249 ASP A N 1
ATOM 1957 C CA . ASP A 1 249 ? -10.979 -6.025 7.286 1.00 95.06 249 ASP A CA 1
ATOM 1958 C C . ASP A 1 249 ? -12.370 -5.369 7.293 1.00 95.06 249 ASP A C 1
ATOM 1960 O O . ASP A 1 249 ? -12.530 -4.180 6.999 1.00 95.06 249 ASP A O 1
ATOM 1964 N N . SER A 1 250 ? -13.404 -6.141 7.617 1.00 95.00 250 SER A N 1
ATOM 1965 C CA . SER A 1 250 ? -14.780 -5.646 7.695 1.00 95.00 250 SER A CA 1
ATOM 1966 C C . SER A 1 250 ? -15.037 -4.780 8.933 1.00 95.00 250 SER A C 1
ATOM 1968 O O . SER A 1 250 ? -16.009 -4.022 8.951 1.00 95.00 250 SER A O 1
ATOM 1970 N N . LYS A 1 251 ? -14.161 -4.847 9.946 1.00 95.19 251 LYS A N 1
ATOM 1971 C CA . LYS A 1 251 ? -14.258 -4.091 11.205 1.00 95.19 251 LYS A CA 1
ATOM 1972 C C . LYS A 1 251 ? -13.719 -2.661 11.107 1.00 95.19 251 LYS A C 1
ATOM 1974 O O . LYS A 1 251 ? -13.873 -1.902 12.057 1.00 95.19 251 LYS A O 1
ATOM 1979 N N . VAL A 1 252 ? -13.102 -2.285 9.985 1.00 95.19 252 VAL A N 1
ATOM 1980 C CA . VAL A 1 252 ? -12.636 -0.913 9.735 1.00 95.19 252 VAL A CA 1
ATOM 1981 C C . VAL A 1 252 ? -13.557 -0.207 8.743 1.00 95.19 252 VAL A C 1
ATOM 1983 O O . VAL A 1 252 ? -13.993 -0.786 7.746 1.00 95.19 252 VAL A O 1
ATOM 1986 N N . ASP A 1 253 ? -13.851 1.057 9.019 1.00 94.12 253 ASP A N 1
ATOM 1987 C CA . ASP A 1 253 ? -14.687 1.944 8.201 1.00 94.12 253 ASP A CA 1
ATOM 1988 C C . ASP A 1 253 ? -13.953 3.240 7.826 1.00 94.12 253 ASP A C 1
ATOM 1990 O O . ASP A 1 253 ? -14.422 4.029 7.000 1.00 94.12 253 ASP A O 1
ATOM 1994 N N . LYS A 1 254 ? -12.763 3.443 8.392 1.00 93.19 254 LYS A N 1
ATOM 1995 C CA . LYS A 1 254 ? -11.933 4.613 8.168 1.00 93.19 254 LYS A CA 1
ATOM 1996 C C . LYS A 1 254 ? -10.494 4.220 7.859 1.00 93.19 254 LYS A C 1
ATOM 1998 O O . LYS A 1 254 ? -10.003 3.176 8.291 1.00 93.19 254 LYS A O 1
ATOM 2003 N N . ALA A 1 255 ? -9.811 5.079 7.113 1.00 95.50 255 ALA A N 1
ATOM 2004 C CA . ALA A 1 255 ? -8.404 4.909 6.789 1.00 95.50 255 ALA A CA 1
ATOM 2005 C C . ALA A 1 255 ? -7.674 6.253 6.709 1.00 95.50 255 ALA A C 1
ATOM 2007 O O . ALA A 1 255 ? -8.294 7.310 6.608 1.00 95.50 255 ALA A O 1
ATOM 2008 N N . ALA A 1 256 ? -6.353 6.203 6.726 1.00 90.56 256 ALA A N 1
ATOM 2009 C CA . ALA A 1 256 ? -5.475 7.309 6.397 1.00 90.56 256 ALA A CA 1
ATOM 2010 C C . ALA A 1 256 ? -4.263 6.761 5.638 1.00 90.56 256 ALA A C 1
ATOM 2012 O O . ALA A 1 256 ? -3.784 5.663 5.924 1.00 90.56 256 ALA A O 1
ATOM 2013 N N . PHE A 1 257 ? -3.802 7.521 4.651 1.00 94.50 257 PHE A N 1
ATOM 2014 C CA . PHE A 1 257 ? -2.718 7.160 3.743 1.00 94.50 257 PHE A CA 1
ATOM 2015 C C . PHE A 1 257 ? -1.740 8.316 3.767 1.00 94.50 257 PHE A C 1
ATOM 2017 O O . PHE A 1 257 ? -2.190 9.428 3.533 1.00 94.50 257 PHE A O 1
ATOM 2024 N N . ALA A 1 258 ? -0.470 8.071 4.071 1.00 89.38 258 ALA A N 1
ATOM 2025 C CA . ALA A 1 258 ? 0.567 9.086 3.949 1.00 89.38 258 ALA A CA 1
ATOM 2026 C C . ALA A 1 258 ? 1.733 8.510 3.157 1.00 89.38 258 ALA A C 1
A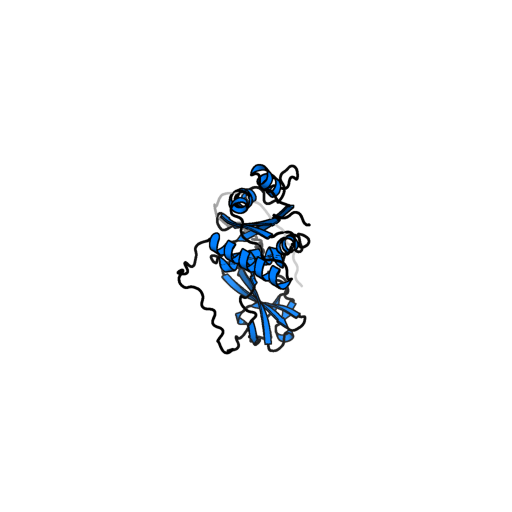TOM 2028 O O . ALA A 1 258 ? 2.291 7.469 3.523 1.00 89.38 258 ALA A O 1
ATOM 2029 N N . THR A 1 259 ? 2.101 9.196 2.083 1.00 94.56 259 THR A N 1
ATOM 2030 C CA . THR A 1 259 ? 3.272 8.867 1.275 1.00 94.56 259 THR A CA 1
ATOM 2031 C C . THR A 1 259 ? 4.237 10.036 1.292 1.00 94.56 259 THR A C 1
ATOM 2033 O O . THR A 1 259 ? 3.856 11.118 0.884 1.00 94.56 259 THR A O 1
ATOM 2036 N N . ILE A 1 260 ? 5.492 9.812 1.682 1.00 88.50 260 ILE A N 1
ATOM 2037 C CA . ILE A 1 260 ? 6.550 10.833 1.629 1.00 88.50 260 ILE A CA 1
ATOM 2038 C C . ILE A 1 260 ? 7.701 10.370 0.736 1.00 88.50 260 ILE A C 1
ATOM 2040 O O . ILE A 1 260 ? 7.966 9.169 0.623 1.00 88.50 260 ILE A O 1
ATOM 2044 N N . ASN A 1 261 ? 8.415 11.317 0.126 1.00 90.12 261 ASN A N 1
ATOM 2045 C CA . ASN A 1 261 ? 9.609 11.059 -0.682 1.00 90.12 261 ASN A CA 1
ATOM 2046 C C . ASN A 1 261 ? 10.817 11.802 -0.108 1.00 90.12 261 ASN A C 1
ATOM 2048 O O . ASN A 1 261 ? 10.844 13.029 -0.075 1.00 90.12 261 ASN A O 1
ATOM 2052 N N . ILE A 1 262 ? 11.833 11.045 0.298 1.00 85.94 262 ILE A N 1
ATOM 2053 C CA . ILE A 1 262 ? 13.095 11.550 0.830 1.00 85.94 262 ILE A CA 1
ATOM 2054 C C . ILE A 1 262 ? 14.211 11.092 -0.106 1.00 85.94 262 ILE A C 1
ATOM 2056 O O . ILE A 1 262 ? 14.567 9.912 -0.136 1.00 85.94 262 ILE A O 1
ATOM 2060 N N . ASN A 1 263 ? 14.759 12.025 -0.887 1.00 84.62 263 ASN A N 1
ATOM 2061 C CA . ASN A 1 263 ? 15.873 11.782 -1.813 1.00 84.62 263 ASN A CA 1
ATOM 2062 C C . ASN A 1 263 ? 15.631 10.593 -2.771 1.00 84.62 263 ASN A C 1
ATOM 2064 O O . ASN A 1 263 ? 16.510 9.761 -2.989 1.00 84.62 263 ASN A O 1
ATOM 2068 N N . GLY A 1 264 ? 14.410 10.469 -3.304 1.00 80.44 264 GLY A N 1
ATOM 2069 C CA . GLY A 1 264 ? 14.006 9.392 -4.216 1.00 80.44 264 GLY A CA 1
ATOM 2070 C C . GLY A 1 264 ? 13.562 8.100 -3.520 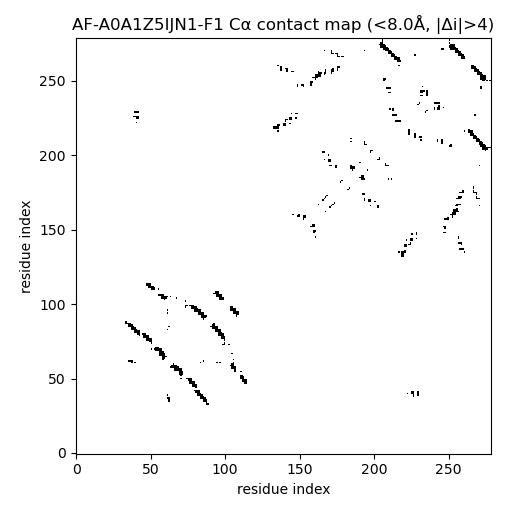1.00 80.44 264 GLY A C 1
ATOM 2071 O O . GLY A 1 264 ? 13.020 7.207 -4.178 1.00 80.44 264 GLY A O 1
ATOM 2072 N N . THR A 1 265 ? 13.746 7.998 -2.201 1.00 87.12 265 THR A N 1
ATOM 2073 C CA . THR A 1 265 ? 13.212 6.902 -1.388 1.00 87.12 265 THR A CA 1
ATOM 2074 C C . THR A 1 265 ? 11.824 7.264 -0.886 1.00 87.12 265 THR A C 1
ATOM 2076 O O . THR A 1 265 ? 11.637 8.272 -0.210 1.00 87.12 265 THR A O 1
ATOM 2079 N N . VAL A 1 266 ? 10.854 6.406 -1.175 1.00 92.69 266 VAL A N 1
ATOM 2080 C CA . VAL A 1 266 ? 9.458 6.597 -0.794 1.00 92.69 266 VAL A CA 1
ATOM 2081 C C . VAL A 1 266 ? 9.121 5.733 0.409 1.00 92.69 266 VAL A C 1
ATOM 2083 O O . VAL A 1 266 ? 9.368 4.524 0.393 1.00 92.69 266 VAL A O 1
ATOM 2086 N N . TYR A 1 267 ? 8.501 6.352 1.407 1.00 94.19 267 TYR A N 1
ATOM 2087 C CA . TYR A 1 267 ? 7.909 5.685 2.561 1.00 94.19 267 TYR A CA 1
ATOM 2088 C C . TYR A 1 267 ? 6.400 5.886 2.506 1.00 94.19 267 TYR A C 1
ATOM 2090 O O . TYR A 1 267 ? 5.932 7.011 2.338 1.00 94.19 267 TYR A O 1
ATOM 2098 N N . ASN A 1 268 ? 5.645 4.801 2.626 1.00 97.94 268 ASN A N 1
ATOM 2099 C CA . ASN A 1 268 ? 4.193 4.847 2.673 1.00 97.94 268 ASN A CA 1
ATOM 2100 C C . ASN A 1 268 ? 3.681 4.183 3.949 1.00 97.94 268 ASN A C 1
ATOM 2102 O O . ASN A 1 268 ? 4.190 3.136 4.354 1.00 97.94 268 ASN A O 1
ATOM 2106 N N . VAL A 1 269 ? 2.645 4.783 4.527 1.00 98.06 269 VAL A N 1
ATOM 2107 C CA . VAL A 1 269 ? 1.876 4.241 5.644 1.00 98.06 269 VAL A CA 1
ATOM 2108 C C . VAL A 1 269 ? 0.401 4.215 5.259 1.00 98.06 269 VAL A C 1
ATOM 2110 O O . VAL A 1 269 ? -0.130 5.200 4.743 1.00 98.06 269 VAL A O 1
ATOM 2113 N N . MET A 1 270 ? -0.271 3.099 5.540 1.00 98.38 270 MET A N 1
ATOM 2114 C CA . MET A 1 270 ? -1.730 3.014 5.568 1.00 98.38 270 MET A CA 1
ATOM 2115 C C . MET A 1 270 ? -2.172 2.632 6.973 1.00 98.38 270 MET A C 1
ATOM 2117 O O . MET A 1 270 ? -1.895 1.519 7.418 1.00 98.38 270 MET A O 1
ATOM 2121 N N . ASN A 1 271 ? -2.887 3.514 7.663 1.00 97.62 271 ASN A N 1
ATOM 2122 C CA . ASN A 1 271 ? -3.566 3.143 8.898 1.00 97.62 271 ASN A CA 1
ATOM 2123 C C . ASN A 1 271 ? -5.047 2.903 8.611 1.00 97.62 271 ASN A C 1
ATOM 2125 O O . ASN A 1 271 ? -5.704 3.737 7.990 1.00 97.62 271 ASN A O 1
ATOM 2129 N N . PHE A 1 272 ? -5.581 1.785 9.094 1.00 97.19 272 PHE A N 1
ATOM 2130 C CA . PHE A 1 272 ? -7.010 1.483 9.054 1.00 97.19 272 PHE A CA 1
ATOM 2131 C C . PHE A 1 272 ? -7.547 1.458 10.472 1.00 97.19 272 PHE A C 1
ATOM 2133 O O . PHE A 1 272 ? -6.944 0.817 11.337 1.00 97.19 272 PHE A O 1
ATOM 2140 N N . TYR A 1 273 ? -8.682 2.110 10.707 1.00 91.62 273 TYR A N 1
ATOM 2141 C CA . TYR A 1 273 ? -9.300 2.104 12.024 1.00 91.62 273 TYR A CA 1
ATOM 2142 C C . TYR A 1 273 ? -10.821 1.951 11.960 1.00 91.62 273 TYR A C 1
ATOM 2144 O O . TYR A 1 273 ? -11.470 2.364 10.996 1.00 91.62 273 TYR A O 1
ATOM 2152 N N . GLY A 1 274 ? -11.367 1.288 12.978 1.00 91.62 274 GLY A N 1
ATOM 2153 C CA . GLY A 1 274 ? -12.800 1.098 13.182 1.00 91.62 274 GLY A CA 1
ATOM 2154 C C . GLY A 1 274 ? -13.346 2.097 14.197 1.00 91.62 274 GLY A C 1
ATOM 2155 O O . GLY A 1 274 ? -12.779 2.244 15.282 1.00 91.62 274 GLY A O 1
ATOM 2156 N N . THR A 1 275 ? -14.444 2.773 13.864 1.00 83.44 275 THR A N 1
ATOM 2157 C CA . THR A 1 275 ? -15.139 3.709 14.772 1.00 83.44 275 THR A CA 1
ATOM 2158 C C . THR A 1 275 ? -16.221 3.045 15.623 1.00 83.44 275 THR A C 1
ATOM 2160 O O . THR A 1 275 ? -16.645 3.604 16.631 1.00 83.44 275 THR A O 1
ATOM 2163 N N . HIS A 1 276 ? -16.660 1.844 15.245 1.00 65.62 276 HIS A N 1
ATOM 2164 C CA . HIS A 1 276 ? -17.734 1.127 15.923 1.00 65.62 276 HIS A CA 1
ATOM 2165 C C . HIS A 1 276 ? -17.179 -0.073 16.687 1.00 65.62 276 HIS A C 1
ATOM 2167 O O . HIS A 1 276 ? -16.501 -0.924 16.105 1.00 65.62 276 HIS A O 1
ATOM 2173 N N . HIS A 1 277 ? -17.493 -0.177 17.979 1.00 53.03 277 HIS A N 1
ATOM 2174 C CA . HIS A 1 277 ? -17.446 -1.465 18.666 1.00 53.03 277 HIS A CA 1
ATOM 2175 C C . HIS A 1 277 ? -18.453 -2.379 17.962 1.00 53.03 277 HIS A C 1
ATOM 2177 O O . HIS A 1 277 ? -19.583 -1.956 17.710 1.00 53.03 277 HIS A O 1
ATOM 2183 N N . ALA A 1 278 ? -18.019 -3.569 17.539 1.00 44.50 278 ALA A N 1
ATOM 2184 C CA . ALA A 1 278 ? -18.926 -4.534 16.931 1.00 44.50 278 ALA A CA 1
ATOM 2185 C C . ALA A 1 278 ? -20.108 -4.748 17.889 1.00 44.50 278 ALA A C 1
ATOM 2187 O O . ALA A 1 278 ? -19.882 -5.032 19.064 1.00 44.50 278 ALA A O 1
ATOM 2188 N N . ARG A 1 279 ? -21.327 -4.510 17.392 1.00 38.00 279 ARG A N 1
ATOM 2189 C CA . ARG A 1 279 ? -22.554 -4.954 18.056 1.00 38.00 279 ARG A CA 1
ATOM 2190 C C . ARG A 1 279 ? -22.673 -6.461 17.910 1.00 38.00 279 ARG A C 1
ATOM 2192 O O . ARG A 1 279 ? -22.259 -6.954 16.834 1.00 38.00 279 ARG A O 1
#